Protein AF-A0A354SA85-F1 (afdb_monomer_lite)

pLDDT: mean 75.7, std 22.62, range [34.28, 98.06]

Structure (mmCIF, N/CA/C/O backbone):
data_AF-A0A354SA85-F1
#
_entry.id   AF-A0A354SA85-F1
#
loop_
_atom_site.group_PDB
_atom_site.id
_atom_site.type_symbol
_atom_site.label_atom_id
_atom_site.label_alt_id
_atom_site.label_comp_id
_atom_site.label_asym_id
_atom_site.label_entity_id
_atom_site.label_seq_id
_atom_site.pdbx_PDB_ins_code
_atom_site.Cartn_x
_atom_site.Cartn_y
_atom_site.Cartn_z
_atom_site.occupancy
_atom_site.B_iso_or_equiv
_atom_site.auth_seq_id
_atom_site.auth_comp_id
_atom_site.auth_asym_id
_atom_site.auth_atom_id
_atom_site.pdbx_PDB_model_num
ATOM 1 N N . SER A 1 1 ? -20.866 -26.951 35.193 1.00 40.44 1 SER A N 1
ATOM 2 C CA . SER A 1 1 ? -20.193 -27.477 36.393 1.00 40.44 1 SER A CA 1
ATOM 3 C C . SER A 1 1 ? -20.321 -26.449 37.496 1.00 40.44 1 SER A C 1
ATOM 5 O O . SER A 1 1 ? -19.9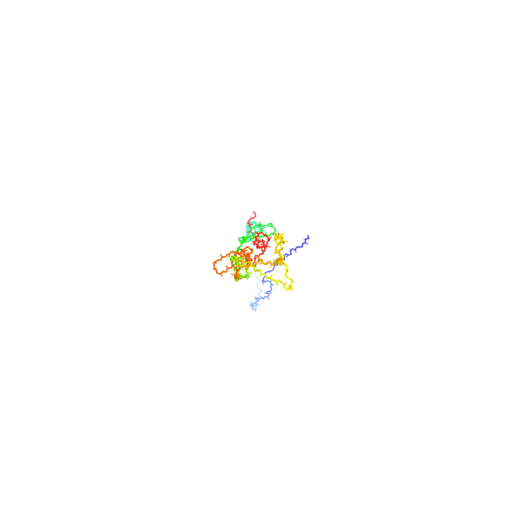90 -25.290 37.283 1.00 40.44 1 SER A O 1
ATOM 7 N N . THR A 1 2 ? -20.916 -26.867 38.602 1.00 47.12 2 THR A N 1
ATOM 8 C CA . THR A 1 2 ? -21.254 -26.110 39.810 1.00 47.12 2 THR A CA 1
ATOM 9 C C . THR A 1 2 ? -20.045 -26.072 40.750 1.00 47.12 2 THR A C 1
ATOM 11 O O . THR A 1 2 ? -19.397 -27.098 40.926 1.00 47.12 2 THR A O 1
ATOM 14 N N . GLY A 1 3 ? -19.774 -24.944 41.411 1.00 41.00 3 GLY A N 1
ATOM 15 C CA . GLY A 1 3 ? -18.786 -24.852 42.494 1.00 41.00 3 GLY A CA 1
ATOM 16 C C . GLY A 1 3 ? -18.970 -23.562 43.293 1.00 41.00 3 GLY A C 1
ATOM 17 O O . GLY A 1 3 ? -18.808 -22.479 42.749 1.00 41.00 3 GLY A O 1
ATOM 18 N N . ARG A 1 4 ? -19.408 -23.703 44.548 1.00 46.44 4 ARG A N 1
ATOM 19 C CA . ARG A 1 4 ? -19.954 -22.669 45.446 1.00 46.44 4 ARG A CA 1
ATOM 20 C C . ARG A 1 4 ? -18.884 -21.759 46.061 1.00 46.44 4 ARG A C 1
ATOM 22 O O . ARG A 1 4 ? -17.834 -22.245 46.466 1.00 46.44 4 ARG A O 1
ATOM 29 N N . SER A 1 5 ? -19.234 -20.493 46.283 1.00 44.41 5 SER A N 1
ATOM 30 C CA . SER A 1 5 ? -18.557 -19.619 47.250 1.00 44.41 5 SER A CA 1
ATOM 31 C C . SER A 1 5 ? -19.213 -19.774 48.625 1.00 44.41 5 SER A C 1
ATOM 33 O O . SER A 1 5 ? -20.424 -19.591 48.752 1.00 44.41 5 SER A O 1
ATOM 35 N N . SER A 1 6 ? -18.424 -20.106 49.646 1.00 54.53 6 SER A N 1
ATOM 36 C CA . SER A 1 6 ? -18.828 -20.087 51.057 1.00 54.53 6 SER A CA 1
ATOM 37 C C . SER A 1 6 ? -18.546 -18.711 51.660 1.00 54.53 6 SER A C 1
ATOM 39 O O . SER A 1 6 ? -17.460 -18.172 51.457 1.00 54.53 6 SER A O 1
ATOM 41 N N . SER A 1 7 ? -19.470 -18.170 52.453 1.00 49.03 7 SER A N 1
ATOM 42 C CA . SER A 1 7 ? -19.186 -17.059 53.366 1.00 49.03 7 SER A CA 1
ATOM 43 C C . SER A 1 7 ? -19.626 -17.426 54.784 1.00 49.03 7 SER A C 1
ATOM 45 O O . SER A 1 7 ? -20.732 -17.911 55.012 1.00 49.03 7 SER A O 1
ATOM 47 N N . ALA A 1 8 ? -18.703 -17.248 55.728 1.00 48.62 8 ALA A N 1
ATOM 48 C CA . ALA A 1 8 ? -18.895 -17.475 57.153 1.00 48.62 8 ALA A CA 1
ATOM 49 C C . ALA A 1 8 ? -19.183 -16.139 57.846 1.00 48.62 8 ALA A C 1
ATOM 51 O O . ALA A 1 8 ? -18.557 -15.127 57.530 1.00 48.62 8 ALA A O 1
ATOM 52 N N . THR A 1 9 ? -20.104 -16.133 58.806 1.00 54.06 9 THR A N 1
ATOM 53 C CA . THR A 1 9 ? -20.407 -14.952 59.623 1.00 54.06 9 THR A CA 1
ATOM 54 C C . THR A 1 9 ? -19.815 -15.154 61.015 1.00 54.06 9 THR A C 1
ATOM 56 O O . THR A 1 9 ? -20.201 -16.080 61.723 1.00 54.06 9 THR A O 1
ATOM 59 N N . MET A 1 10 ? -18.863 -14.306 61.411 1.00 49.75 10 MET A N 1
ATOM 60 C CA . MET A 1 10 ? -18.346 -14.274 62.783 1.00 49.75 10 MET A CA 1
ATOM 61 C C . MET A 1 10 ? -19.332 -13.521 63.685 1.00 49.75 10 MET A C 1
ATOM 63 O O . MET A 1 10 ? -19.684 -12.382 63.394 1.00 49.75 10 MET A O 1
ATOM 67 N N . GLN A 1 11 ? -19.773 -14.158 64.774 1.00 58.22 11 GLN A N 1
ATOM 68 C CA . GLN A 1 11 ? -20.750 -13.620 65.737 1.00 58.22 11 GLN A CA 1
ATOM 69 C C . GLN A 1 11 ? -20.135 -13.210 67.088 1.00 58.22 11 GLN A C 1
ATOM 71 O O . GLN A 1 11 ? -20.820 -13.235 68.106 1.00 58.22 11 GLN A O 1
ATOM 76 N N . GLN A 1 12 ? -18.858 -12.828 67.149 1.00 47.16 12 GLN A N 1
ATOM 77 C CA . GLN A 1 12 ? -18.258 -12.388 68.416 1.00 47.16 12 GLN A CA 1
ATOM 78 C C . GLN A 1 12 ? -17.517 -11.065 68.258 1.00 47.16 12 GLN A C 1
ATOM 80 O O . GLN A 1 12 ? -16.665 -10.910 67.384 1.00 47.16 12 GLN A O 1
ATOM 85 N N . SER A 1 13 ? -17.873 -10.100 69.109 1.00 57.81 13 SER A N 1
ATOM 86 C CA . SER A 1 13 ? -17.149 -8.845 69.267 1.00 57.81 13 SER A CA 1
ATOM 87 C C . SER A 1 13 ? -15.992 -9.025 70.255 1.00 57.81 13 SER A C 1
ATOM 89 O O . SER A 1 13 ? -16.029 -9.858 71.163 1.00 57.81 13 SER A O 1
ATOM 91 N N . LEU A 1 14 ? -14.958 -8.204 70.082 1.00 48.59 14 LEU A N 1
ATOM 92 C CA . LEU A 1 14 ? -13.680 -8.232 70.802 1.00 48.59 14 LEU A CA 1
ATOM 93 C C . LEU A 1 14 ? -13.793 -8.036 72.337 1.00 48.59 14 LEU A C 1
ATOM 95 O O . LEU A 1 14 ? -12.796 -8.151 73.038 1.00 48.59 14 LEU A O 1
ATOM 99 N N . ALA A 1 15 ? -14.992 -7.785 72.877 1.00 50.84 15 ALA A N 1
ATOM 100 C CA . ALA A 1 15 ? -15.243 -7.621 74.312 1.00 50.84 15 ALA A CA 1
ATOM 101 C C . ALA A 1 15 ? -15.308 -8.948 75.099 1.00 50.84 15 ALA A C 1
ATOM 103 O O . ALA A 1 15 ? -15.304 -8.924 76.326 1.00 50.84 15 ALA A O 1
ATOM 104 N N . GLN A 1 16 ? -15.353 -10.105 74.424 1.00 52.69 16 GLN A N 1
ATOM 105 C CA . GLN A 1 16 ? -15.380 -11.423 75.082 1.00 52.69 16 GLN A CA 1
ATOM 106 C C . GLN A 1 16 ? -13.998 -12.075 75.276 1.00 52.69 16 GLN A C 1
ATOM 108 O O . GLN A 1 16 ? -13.910 -13.084 75.970 1.00 52.69 16 GLN A O 1
ATOM 113 N N . PHE A 1 17 ? -12.919 -11.514 74.715 1.00 49.72 17 PHE A N 1
ATOM 114 C CA . PHE A 1 17 ? -11.569 -12.098 74.814 1.00 49.72 17 PHE A CA 1
ATOM 115 C C . PHE A 1 17 ? -10.666 -11.466 75.879 1.00 49.72 17 PHE A C 1
ATOM 117 O O . PHE A 1 17 ? -9.642 -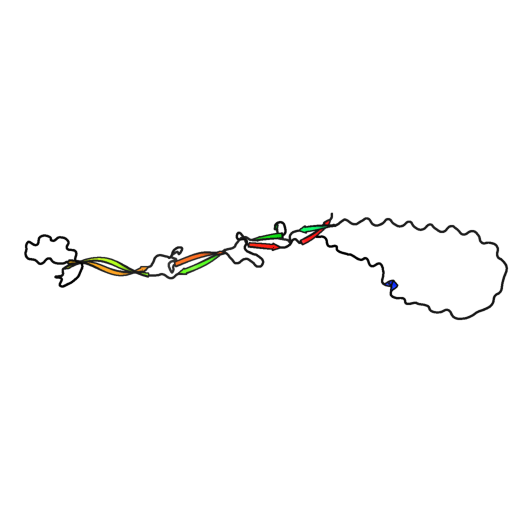12.045 76.231 1.00 49.72 17 PHE A O 1
ATOM 124 N N . THR A 1 18 ? -11.039 -10.321 76.445 1.00 43.19 18 THR A N 1
ATOM 125 C CA . THR A 1 18 ? -10.281 -9.679 77.525 1.00 43.19 18 THR A CA 1
ATOM 126 C C . THR A 1 18 ? -11.062 -9.771 78.823 1.00 43.19 18 THR A C 1
ATOM 128 O O . THR A 1 18 ? -11.654 -8.801 79.288 1.00 43.19 18 THR A O 1
ATOM 131 N N . GLY A 1 19 ? -11.069 -10.968 79.408 1.00 49.22 19 GLY A N 1
ATOM 132 C CA . GLY A 1 19 ? -11.358 -11.115 80.825 1.00 49.22 19 GLY A CA 1
ATOM 133 C C . GLY A 1 19 ? -10.304 -10.356 81.622 1.00 49.22 19 GLY A C 1
ATOM 134 O O . GLY A 1 19 ? -9.197 -10.852 81.786 1.00 49.22 19 GLY A O 1
ATOM 135 N N . VAL A 1 20 ? -10.642 -9.159 82.101 1.00 41.41 20 VAL A N 1
ATOM 136 C CA . VAL A 1 20 ? -9.923 -8.497 83.190 1.00 41.41 20 VAL A CA 1
ATOM 137 C C . VAL A 1 20 ? -10.948 -7.813 84.083 1.00 41.41 20 VAL A C 1
ATOM 139 O O . VAL A 1 20 ? -11.615 -6.851 83.707 1.00 41.41 20 VAL A O 1
ATOM 142 N N . LEU A 1 21 ? -11.061 -8.409 85.264 1.00 46.28 21 LEU A N 1
ATOM 143 C CA . LEU A 1 21 ? -11.736 -7.937 86.457 1.00 46.28 21 LEU A CA 1
ATOM 144 C C . LEU A 1 21 ? -11.246 -6.539 86.847 1.00 46.28 21 LEU A C 1
ATOM 146 O O . LEU A 1 21 ? -10.042 -6.285 86.835 1.00 46.28 21 LEU A O 1
ATOM 150 N N . VAL A 1 22 ? -12.155 -5.691 87.321 1.00 39.16 22 VAL A N 1
ATOM 151 C CA . VAL A 1 22 ? -11.784 -4.672 88.306 1.00 39.16 22 VAL A CA 1
ATOM 152 C C . VAL A 1 22 ? -12.663 -4.903 89.522 1.00 39.16 22 VAL A C 1
ATOM 154 O O . VAL A 1 22 ? -13.823 -4.508 89.564 1.00 39.16 22 VAL A O 1
ATOM 157 N N . ASP A 1 23 ? -12.085 -5.628 90.469 1.00 37.50 23 ASP A N 1
ATOM 158 C CA . ASP A 1 23 ? -12.570 -5.791 91.829 1.00 37.50 23 ASP A CA 1
ATOM 159 C C . ASP A 1 23 ? -11.563 -5.062 92.733 1.00 37.50 23 ASP A C 1
ATOM 161 O O . ASP A 1 23 ? -10.355 -5.294 92.619 1.00 37.50 23 ASP A O 1
ATOM 165 N N . GLN A 1 24 ? -12.030 -4.135 93.572 1.00 43.03 24 GLN A N 1
ATOM 166 C CA . GLN A 1 24 ? -11.256 -3.555 94.678 1.00 43.03 24 GLN A CA 1
ATOM 167 C C . GLN A 1 24 ? -12.184 -2.832 95.679 1.00 43.03 24 GLN A C 1
ATOM 169 O O . GLN A 1 24 ? -13.253 -2.361 95.299 1.00 43.03 24 GLN A O 1
ATOM 174 N N . PRO A 1 25 ? -11.800 -2.713 96.963 1.00 46.81 25 PRO A N 1
ATOM 175 C CA . PRO A 1 25 ? -12.126 -3.700 97.986 1.00 46.81 25 PRO A CA 1
ATOM 176 C C . PRO A 1 25 ? -12.951 -3.075 99.125 1.00 46.81 25 PRO A C 1
ATOM 178 O O . PRO A 1 25 ? -12.781 -1.903 99.459 1.00 46.81 25 PRO A O 1
ATOM 181 N N . ALA A 1 26 ? -13.790 -3.868 99.795 1.00 34.28 26 ALA A N 1
ATOM 182 C CA . ALA A 1 26 ? -14.455 -3.432 101.022 1.00 34.28 26 ALA A CA 1
ATOM 183 C C . ALA A 1 26 ? -13.833 -4.103 102.251 1.00 34.28 26 ALA A C 1
ATOM 185 O O . ALA A 1 26 ? -13.875 -5.319 102.439 1.00 34.28 26 ALA A O 1
ATOM 186 N N . ALA A 1 27 ? -13.237 -3.245 103.069 1.00 37.00 27 ALA A N 1
ATOM 187 C CA . ALA A 1 27 ? -12.692 -3.500 104.382 1.00 37.00 27 ALA A CA 1
ATOM 188 C C . ALA A 1 27 ? -13.776 -3.905 105.404 1.00 37.00 27 ALA A C 1
ATOM 190 O O . ALA A 1 27 ? -14.832 -3.291 105.475 1.00 37.00 27 ALA A O 1
ATOM 191 N N . ILE A 1 28 ? -13.440 -4.940 106.181 1.00 38.84 28 ILE A N 1
ATOM 192 C CA . ILE A 1 28 ? -13.519 -5.084 107.646 1.00 38.84 28 ILE A CA 1
ATOM 193 C C . ILE A 1 28 ? -14.732 -4.484 108.402 1.00 38.84 28 ILE A C 1
ATOM 195 O O . ILE A 1 28 ? -14.994 -3.290 108.359 1.00 38.84 28 ILE A O 1
ATOM 199 N N . MET A 1 29 ? -15.268 -5.333 109.292 1.00 36.72 29 MET A N 1
ATOM 200 C CA . MET A 1 29 ? -15.939 -5.058 110.580 1.00 36.72 29 MET A CA 1
ATOM 201 C C . MET A 1 29 ? -17.453 -5.336 110.660 1.00 36.72 29 MET A C 1
ATOM 203 O O . MET A 1 29 ? -18.303 -4.551 110.258 1.00 36.72 29 MET A O 1
ATOM 207 N N . GLN A 1 30 ? -17.746 -6.472 111.312 1.00 46.41 30 GLN A N 1
ATOM 208 C CA . GLN A 1 30 ? -18.838 -6.682 112.283 1.00 46.41 30 GLN A CA 1
ATOM 209 C C . GLN A 1 30 ? -19.093 -5.413 113.134 1.00 46.41 30 GLN A C 1
ATOM 211 O O . GLN A 1 30 ? -18.106 -4.734 113.427 1.00 46.41 30 GLN A O 1
ATOM 216 N N . PRO A 1 31 ? -20.313 -5.126 113.661 1.00 48.38 31 PRO A N 1
ATOM 217 C CA . PRO A 1 31 ? -20.977 -6.070 114.569 1.00 48.38 31 PRO A CA 1
ATOM 218 C C . PRO A 1 31 ? -22.516 -5.974 114.753 1.00 48.38 31 PRO A C 1
ATOM 220 O O . PRO A 1 31 ? -23.201 -5.082 114.272 1.00 48.38 31 PRO A O 1
ATOM 223 N N . VAL A 1 32 ? -22.993 -6.954 115.530 1.00 38.56 32 VAL A N 1
ATOM 224 C CA . VAL A 1 32 ? -24.180 -7.020 116.405 1.00 38.56 32 VAL A CA 1
ATOM 225 C C . VAL A 1 32 ? -25.570 -6.633 115.881 1.00 38.56 32 VAL A C 1
ATOM 227 O O . VAL A 1 32 ? -25.964 -5.482 115.743 1.00 38.56 32 VAL A O 1
ATOM 230 N N . THR A 1 33 ? -26.373 -7.690 115.793 1.00 37.75 33 THR A N 1
ATOM 231 C CA . THR A 1 33 ? -27.829 -7.746 115.913 1.00 37.75 33 THR A CA 1
ATOM 232 C C . THR A 1 33 ? -28.381 -6.963 117.106 1.00 37.75 33 THR A C 1
ATOM 234 O O . THR A 1 33 ? -28.097 -7.292 118.258 1.00 37.75 33 THR A O 1
ATOM 237 N N . ALA A 1 34 ? -29.298 -6.042 116.818 1.00 40.66 34 ALA A N 1
ATOM 238 C CA . ALA A 1 34 ? -30.406 -5.692 117.695 1.00 40.66 34 ALA A CA 1
ATOM 239 C C . ALA A 1 34 ? -31.699 -5.797 116.877 1.00 40.66 34 ALA A C 1
ATOM 241 O O . ALA A 1 34 ? -31.863 -5.130 115.859 1.00 40.66 34 ALA A O 1
ATOM 242 N N . THR A 1 35 ? -32.595 -6.682 117.300 1.00 50.06 35 THR A N 1
ATOM 243 C CA . THR A 1 35 ? -33.979 -6.778 116.823 1.00 50.06 35 THR A CA 1
ATOM 244 C C . THR A 1 35 ? -34.784 -5.560 117.268 1.00 50.06 35 THR A C 1
ATOM 246 O O . THR A 1 35 ? -34.779 -5.249 118.461 1.00 50.06 35 THR A O 1
ATOM 249 N N . PRO A 1 36 ? -35.579 -4.963 116.365 1.00 47.22 36 PRO A N 1
ATOM 250 C CA . PRO A 1 36 ? -36.877 -4.464 116.797 1.00 47.22 36 PRO A CA 1
ATOM 251 C C . PRO A 1 36 ? -38.018 -4.808 115.826 1.00 47.22 36 PRO A C 1
ATOM 253 O O . PRO A 1 36 ? -37.941 -4.576 114.627 1.00 47.22 36 PRO A O 1
ATOM 256 N N . VAL A 1 37 ? -39.081 -5.344 116.434 1.00 45.94 37 VAL A N 1
ATOM 257 C CA . VAL A 1 37 ? -40.503 -4.993 116.261 1.00 45.94 37 VAL A CA 1
ATOM 258 C C . VAL A 1 37 ? -41.044 -4.911 114.826 1.00 45.94 37 VAL A C 1
ATOM 260 O O . VAL A 1 37 ? -40.713 -4.028 114.043 1.00 45.94 37 VAL A O 1
ATOM 263 N N . ALA A 1 38 ? -41.976 -5.824 114.536 1.00 49.31 38 ALA A N 1
ATOM 264 C CA . ALA A 1 38 ? -42.701 -5.943 113.278 1.00 49.31 38 ALA A CA 1
ATOM 265 C C . ALA A 1 38 ? -43.385 -4.630 112.848 1.00 49.31 38 ALA A C 1
ATOM 267 O O . ALA A 1 38 ? -44.215 -4.076 113.571 1.00 49.31 38 ALA A O 1
ATOM 268 N N . ALA A 1 39 ? -43.044 -4.181 111.639 1.00 47.78 39 ALA A N 1
ATOM 269 C CA . ALA A 1 39 ? -43.673 -3.067 110.943 1.00 47.78 39 ALA A CA 1
ATOM 270 C C . ALA A 1 39 ? -44.937 -3.527 110.176 1.00 47.78 39 ALA A C 1
ATOM 272 O O . ALA A 1 39 ? -44.981 -4.664 109.697 1.00 47.78 39 ALA A O 1
ATOM 273 N N . PRO A 1 40 ? -45.965 -2.665 110.051 1.00 58.44 40 PRO A N 1
ATOM 274 C CA . PRO A 1 40 ? -47.198 -2.951 109.311 1.00 58.44 40 PRO A CA 1
ATOM 275 C C . PRO A 1 40 ? -46.948 -3.133 107.797 1.00 58.44 40 PRO A C 1
ATOM 277 O O . PRO A 1 40 ? -45.939 -2.647 107.282 1.00 58.44 40 PRO A O 1
ATOM 280 N N . PRO A 1 41 ? -47.841 -3.841 107.074 1.00 60.66 41 PRO A N 1
ATOM 281 C CA . PRO A 1 41 ? -47.594 -4.261 105.695 1.00 60.66 41 PRO A CA 1
ATOM 282 C C . PRO A 1 41 ? -47.465 -3.071 104.722 1.00 60.66 41 PRO A C 1
ATOM 284 O O . PRO A 1 41 ? -48.197 -2.087 104.861 1.00 60.66 41 PRO A O 1
ATOM 287 N N . PRO A 1 42 ? -46.558 -3.157 103.728 1.00 59.16 42 PRO A N 1
ATOM 288 C CA . PRO A 1 42 ? -46.325 -2.095 102.753 1.00 59.16 42 PRO A CA 1
ATOM 289 C C . PRO A 1 42 ? -47.517 -1.923 101.788 1.00 59.16 42 PRO A C 1
ATOM 291 O O . PRO A 1 42 ? -48.202 -2.903 101.480 1.00 59.16 42 PRO A O 1
ATOM 294 N N . PRO A 1 43 ? -47.758 -0.703 101.270 1.00 64.69 43 PRO A N 1
ATOM 295 C CA . PRO A 1 43 ? -48.729 -0.477 100.206 1.00 64.69 43 PRO A CA 1
ATOM 296 C C . PRO A 1 43 ? -48.305 -1.187 98.911 1.00 64.69 43 PRO A C 1
ATOM 298 O O . PRO A 1 43 ? -47.115 -1.348 98.637 1.00 64.69 43 PRO A O 1
ATOM 301 N N . ALA A 1 44 ? -49.292 -1.618 98.121 1.00 60.97 44 ALA A N 1
ATOM 302 C CA . ALA A 1 44 ? -49.084 -2.305 96.849 1.00 60.97 44 ALA A CA 1
ATOM 303 C C . ALA A 1 44 ? -48.231 -1.463 95.879 1.00 60.97 44 ALA A C 1
ATOM 305 O O . ALA A 1 44 ? -48.457 -0.264 95.736 1.00 60.97 44 ALA A O 1
ATOM 306 N N . ALA A 1 45 ? -47.256 -2.101 95.226 1.00 60.31 45 ALA A N 1
ATOM 307 C CA . ALA A 1 45 ? -46.392 -1.466 94.234 1.00 60.31 45 ALA A CA 1
ATOM 308 C C . ALA A 1 45 ? -47.169 -1.118 92.953 1.00 60.31 45 ALA A C 1
ATOM 310 O O . ALA A 1 45 ? -47.964 -1.930 92.472 1.00 60.31 45 ALA A O 1
ATOM 311 N N . ASP A 1 46 ? -46.901 0.062 92.388 1.00 56.44 46 ASP A N 1
ATOM 312 C CA . ASP A 1 46 ? -47.435 0.471 91.088 1.00 56.44 46 ASP A CA 1
ATOM 313 C C . ASP A 1 46 ? -46.952 -0.467 89.958 1.00 56.44 46 ASP A C 1
ATOM 315 O O . ASP A 1 46 ? -45.813 -0.950 89.996 1.00 56.44 46 ASP A O 1
ATOM 319 N N . PRO A 1 47 ? -47.779 -0.728 88.925 1.00 64.12 47 PRO A N 1
ATOM 320 C CA . PRO A 1 47 ? -47.393 -1.556 87.786 1.00 64.12 47 PRO A CA 1
ATOM 321 C C . PRO A 1 47 ? -46.189 -0.978 87.026 1.00 64.12 47 PRO A C 1
ATOM 323 O O . PRO A 1 47 ? -46.158 0.204 86.684 1.00 64.12 47 PRO A O 1
ATOM 326 N N . ALA A 1 48 ? -45.209 -1.83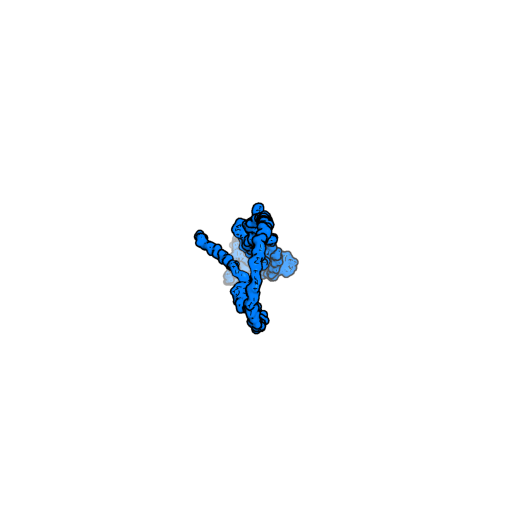2 86.717 1.00 64.25 48 ALA A N 1
ATOM 327 C CA . ALA A 1 48 ? -44.028 -1.457 85.944 1.00 64.25 48 ALA A CA 1
ATOM 328 C C . ALA A 1 48 ? -44.403 -0.940 84.531 1.00 64.25 48 ALA A C 1
ATOM 330 O O . ALA A 1 48 ? -45.286 -1.521 83.891 1.00 64.25 48 ALA A O 1
ATOM 331 N N . PRO A 1 49 ? -43.727 0.105 84.007 1.00 65.38 49 PRO A N 1
ATOM 332 C CA . PRO A 1 49 ? -43.960 0.610 82.656 1.00 65.38 49 PRO A CA 1
ATOM 333 C C . PRO A 1 49 ? -43.742 -0.475 81.597 1.00 65.38 49 PRO A C 1
ATOM 335 O O . PRO A 1 49 ? -42.761 -1.219 81.645 1.00 65.38 49 PRO A O 1
ATOM 338 N N . ALA A 1 50 ? -44.650 -0.548 80.622 1.00 68.00 50 ALA A N 1
ATOM 339 C CA . ALA A 1 50 ? -44.538 -1.482 79.509 1.00 68.00 50 ALA A CA 1
ATOM 340 C C . ALA A 1 50 ? -43.254 -1.219 78.687 1.00 68.00 50 ALA A C 1
ATOM 342 O O . ALA A 1 50 ? -42.899 -0.055 78.471 1.00 68.00 50 ALA A O 1
ATOM 343 N N . PRO A 1 51 ? -42.558 -2.270 78.211 1.00 71.25 51 PRO A N 1
ATOM 344 C CA . PRO A 1 51 ? -41.350 -2.113 77.410 1.00 71.25 51 PRO A CA 1
ATOM 345 C C . PRO A 1 51 ? -41.658 -1.384 76.089 1.00 71.25 51 PRO A C 1
ATOM 347 O O . PRO A 1 51 ? -42.705 -1.635 75.485 1.00 71.25 51 PRO A O 1
ATOM 350 N N . PRO A 1 52 ? -40.764 -0.494 75.618 1.00 72.00 52 PRO A N 1
ATOM 351 C CA . PRO A 1 52 ? -40.972 0.232 74.374 1.00 72.00 52 PRO A CA 1
ATOM 352 C C . PRO A 1 52 ? -41.024 -0.738 73.192 1.00 72.00 52 PRO A C 1
ATOM 354 O O . PRO A 1 52 ? -40.205 -1.651 73.070 1.00 72.00 52 PRO A O 1
ATOM 357 N N . THR A 1 53 ? -41.993 -0.524 72.307 1.00 70.25 53 THR A N 1
ATOM 358 C CA . THR A 1 53 ? -42.154 -1.305 71.081 1.00 70.25 53 THR A CA 1
ATOM 359 C C . THR A 1 53 ? -40.906 -1.148 70.202 1.00 70.25 53 THR A C 1
ATOM 361 O O . THR A 1 53 ? -40.489 -0.011 69.959 1.00 70.25 53 THR A O 1
ATOM 364 N N . PRO A 1 54 ? -40.293 -2.242 69.707 1.00 73.06 54 PRO A N 1
ATOM 365 C CA . PRO A 1 54 ? -39.134 -2.155 68.824 1.00 73.06 54 PRO A CA 1
ATOM 366 C C . PRO A 1 54 ? -39.439 -1.318 67.580 1.00 73.06 54 PRO A C 1
ATOM 368 O O . PRO A 1 54 ? -40.488 -1.483 66.953 1.00 73.06 54 PRO A O 1
ATOM 371 N N . ALA A 1 55 ? -38.519 -0.421 67.223 1.00 76.56 55 ALA A N 1
ATOM 372 C CA . ALA A 1 55 ? -38.653 0.389 66.021 1.00 76.56 55 ALA A CA 1
ATOM 373 C C . ALA A 1 55 ? -38.712 -0.507 64.764 1.00 76.56 55 ALA A C 1
ATOM 375 O O . ALA A 1 55 ? -38.016 -1.528 64.714 1.00 76.56 55 ALA A O 1
ATOM 376 N N . PRO A 1 56 ? -39.509 -0.138 63.742 1.00 72.69 56 PRO A N 1
ATOM 377 C CA . PRO A 1 56 ? -39.557 -0.864 62.478 1.00 72.69 56 PRO A CA 1
ATOM 378 C C . PRO A 1 56 ? -38.167 -0.987 61.849 1.00 72.69 56 PRO A C 1
ATOM 380 O O . PRO A 1 56 ? -37.392 -0.028 61.839 1.00 72.69 56 PRO A O 1
ATOM 383 N N . ALA A 1 57 ? -37.858 -2.170 61.314 1.00 74.38 57 ALA A N 1
ATOM 384 C CA . ALA A 1 57 ? -36.584 -2.414 60.652 1.00 74.38 57 ALA A CA 1
ATOM 385 C C . ALA A 1 57 ? -36.400 -1.460 59.452 1.00 74.38 57 ALA A C 1
ATOM 387 O O . ALA A 1 57 ? -37.369 -1.205 58.727 1.00 74.38 57 ALA A O 1
ATOM 388 N N . PRO A 1 58 ? -35.177 -0.952 59.211 1.00 75.69 58 PRO A N 1
ATOM 389 C CA . PRO A 1 58 ? -34.880 -0.145 58.034 1.00 75.69 58 PRO A CA 1
ATOM 390 C C . PRO A 1 58 ? -35.288 -0.866 56.746 1.00 75.69 58 PRO A C 1
ATOM 392 O O . PRO A 1 58 ? -35.069 -2.072 56.607 1.00 75.69 58 PRO A O 1
ATOM 395 N N . ALA A 1 59 ? -35.873 -0.128 55.801 1.00 78.00 59 ALA A N 1
ATOM 396 C CA . ALA A 1 59 ? -36.271 -0.686 54.514 1.00 78.00 59 ALA A CA 1
ATOM 397 C C . ALA A 1 59 ? -35.052 -1.286 53.779 1.00 78.00 59 ALA A C 1
ATOM 399 O O . ALA A 1 59 ? -33.970 -0.688 53.817 1.00 78.00 59 ALA A O 1
ATOM 400 N N . PRO A 1 60 ? -35.205 -2.437 53.094 1.00 75.69 60 PRO A N 1
ATOM 401 C CA . PRO A 1 60 ? -34.147 -2.996 52.264 1.00 75.69 60 PRO A CA 1
ATOM 402 C C . PRO A 1 60 ? -33.669 -1.968 51.234 1.00 75.69 60 PRO A C 1
ATOM 404 O O . PRO A 1 60 ? -34.479 -1.345 50.548 1.00 75.69 60 PRO A O 1
ATOM 407 N N . GLY A 1 61 ? -32.351 -1.787 51.137 1.00 74.75 61 GLY A N 1
ATOM 408 C CA . GLY A 1 61 ? -31.753 -0.927 50.119 1.00 74.75 61 GLY A CA 1
ATOM 409 C C . GLY A 1 61 ? -32.039 -1.427 48.694 1.00 74.75 61 GLY A C 1
ATOM 410 O O . GLY A 1 61 ? -32.450 -2.576 48.509 1.00 74.75 61 GLY A O 1
ATOM 411 N N . PRO A 1 62 ? -31.815 -0.584 47.670 1.00 78.81 62 PRO A N 1
ATOM 412 C CA . PRO A 1 62 ? -32.023 -0.972 46.280 1.00 78.81 62 PRO A CA 1
ATOM 413 C C . PRO A 1 62 ? -31.151 -2.179 45.920 1.00 78.81 62 PRO A C 1
ATOM 415 O O . PRO A 1 62 ? -29.951 -2.209 46.204 1.00 78.81 62 PRO A O 1
ATOM 418 N N . ALA A 1 63 ? -31.762 -3.182 45.291 1.00 87.69 63 ALA A N 1
ATOM 419 C CA . ALA A 1 63 ? -31.035 -4.340 44.793 1.00 87.69 63 ALA A CA 1
ATOM 420 C C . ALA A 1 63 ? -30.095 -3.913 43.654 1.00 87.69 63 ALA A C 1
ATOM 422 O O . ALA A 1 63 ? -30.462 -3.111 42.796 1.00 87.69 63 ALA A O 1
ATOM 423 N N . MET A 1 64 ? -28.878 -4.455 43.649 1.00 91.50 64 MET A N 1
ATOM 424 C CA . MET A 1 64 ? -27.882 -4.237 42.598 1.00 91.50 64 MET A CA 1
ATOM 425 C C . MET A 1 64 ? -27.753 -5.506 41.754 1.00 91.50 64 MET A C 1
ATOM 427 O O . MET A 1 64 ? -27.814 -6.616 42.285 1.00 91.50 64 MET A O 1
ATOM 431 N N . ARG A 1 65 ? -27.538 -5.352 40.446 1.00 92.62 65 ARG A N 1
ATOM 432 C CA . ARG A 1 65 ? -27.185 -6.436 39.519 1.00 92.62 65 ARG A CA 1
ATOM 433 C C . ARG A 1 65 ? -25.882 -6.128 38.793 1.00 92.62 65 ARG A C 1
ATOM 435 O O . ARG A 1 65 ? -25.567 -4.973 38.514 1.00 92.62 65 ARG A O 1
ATOM 442 N N . THR A 1 66 ? -25.155 -7.182 38.434 1.00 95.25 66 THR A N 1
ATOM 443 C CA . THR A 1 66 ? -23.916 -7.083 37.657 1.00 95.25 66 THR A CA 1
ATOM 444 C C . THR A 1 66 ? -24.210 -7.197 36.167 1.00 95.25 66 THR A C 1
ATOM 446 O O . THR A 1 66 ? -24.824 -8.168 35.727 1.00 95.25 66 THR A O 1
ATOM 449 N N . ILE A 1 67 ? -23.735 -6.229 35.393 1.00 94.38 67 ILE A N 1
ATOM 450 C CA . ILE A 1 67 ? -23.717 -6.252 33.929 1.00 94.38 67 ILE A CA 1
ATOM 451 C C . ILE A 1 67 ? -22.270 -6.314 33.428 1.00 94.38 67 ILE A C 1
ATOM 453 O O . ILE A 1 67 ? -21.343 -5.932 34.141 1.00 94.38 67 ILE A O 1
ATOM 457 N N . TRP A 1 68 ? -22.073 -6.793 32.201 1.00 95.88 68 TRP A N 1
ATOM 458 C CA . TRP A 1 68 ? -20.764 -6.868 31.549 1.00 95.88 68 TRP A CA 1
ATOM 459 C C . TRP A 1 68 ? -20.713 -5.870 30.402 1.00 95.88 68 TRP A C 1
ATOM 461 O O . TRP A 1 68 ? -21.438 -6.024 29.420 1.00 95.88 68 TRP A O 1
ATOM 471 N N . VAL A 1 69 ? -19.866 -4.855 30.529 1.00 96.38 69 VAL A N 1
ATOM 472 C CA . VAL A 1 69 ? -19.761 -3.759 29.559 1.00 96.38 69 VAL A CA 1
ATOM 473 C C . VAL A 1 69 ? -18.375 -3.712 28.939 1.00 96.38 69 VAL A C 1
ATOM 475 O O . VAL A 1 69 ? -17.406 -4.221 29.505 1.00 96.38 69 VAL A O 1
ATOM 478 N N . CYS A 1 70 ? -18.266 -3.107 27.762 1.00 97.38 70 CYS A N 1
ATOM 479 C CA . CYS A 1 70 ? -16.972 -2.906 27.133 1.00 97.38 70 CYS A CA 1
ATOM 480 C C . CYS A 1 70 ? -16.217 -1.720 27.739 1.00 97.38 70 CYS A C 1
ATOM 482 O O . CYS A 1 70 ? -16.844 -0.714 28.080 1.00 97.38 70 CYS A O 1
ATOM 484 N N . PRO A 1 71 ? -14.878 -1.812 27.865 1.00 96.31 71 PRO A N 1
ATOM 485 C CA . PRO A 1 71 ? -14.063 -0.661 28.219 1.00 96.31 71 PRO A CA 1
ATOM 486 C C . PRO A 1 71 ? -14.292 0.500 27.249 1.00 96.31 71 PRO A C 1
ATOM 488 O O . PRO A 1 71 ? -14.619 0.299 26.076 1.00 96.31 71 PRO A O 1
ATOM 491 N N . ALA A 1 72 ? -14.073 1.723 27.729 1.00 94.69 72 ALA A N 1
ATOM 492 C CA . ALA A 1 72 ? -14.216 2.918 26.908 1.00 94.69 72 ALA A CA 1
ATOM 493 C C . ALA A 1 72 ? -13.370 2.820 25.624 1.00 94.69 72 ALA A C 1
ATOM 495 O O . ALA A 1 72 ? -12.186 2.485 25.659 1.00 94.69 72 ALA A O 1
ATOM 496 N N . GLY A 1 73 ? -13.993 3.123 24.484 1.00 93.31 73 GLY A N 1
ATOM 497 C CA . GLY A 1 73 ? -13.347 3.072 23.172 1.00 93.31 73 GLY A CA 1
ATOM 498 C C . GLY A 1 73 ? -13.305 1.690 22.511 1.00 93.31 73 GLY A C 1
ATOM 499 O O . GLY A 1 73 ? -12.742 1.592 21.423 1.00 93.31 73 GLY A O 1
ATOM 500 N N . PHE A 1 74 ? -13.897 0.657 23.118 1.00 97.19 74 PHE A N 1
ATOM 501 C CA . PHE A 1 74 ? -14.124 -0.641 22.480 1.00 97.19 74 PHE A CA 1
ATOM 502 C C . PHE A 1 74 ? -15.612 -0.844 22.175 1.00 97.19 74 PHE A C 1
ATOM 504 O O . PHE A 1 74 ? -16.477 -0.513 22.986 1.00 97.19 74 PHE A O 1
ATOM 511 N N . ALA A 1 75 ? -15.902 -1.422 21.014 1.00 96.56 75 ALA A N 1
ATOM 512 C CA . ALA A 1 75 ? -17.228 -1.874 20.623 1.00 96.56 75 ALA A CA 1
ATOM 513 C C . ALA A 1 75 ? -17.477 -3.314 21.098 1.00 96.56 75 ALA A C 1
ATOM 515 O O . ALA A 1 75 ? -16.539 -4.095 21.275 1.00 96.56 75 ALA A O 1
ATOM 516 N N . ASP A 1 76 ? -18.745 -3.669 21.299 1.00 95.94 76 ASP A N 1
ATOM 517 C CA . ASP A 1 76 ? -19.137 -5.035 21.650 1.00 95.94 76 ASP A CA 1
ATOM 518 C C . ASP A 1 76 ? -19.000 -5.961 20.432 1.00 95.94 76 ASP A C 1
ATOM 520 O O . ASP A 1 76 ? -19.621 -5.729 19.396 1.00 95.94 76 ASP A O 1
ATOM 524 N N . ALA A 1 77 ? -18.189 -7.009 20.570 1.00 94.62 77 ALA A N 1
ATOM 525 C CA . ALA A 1 77 ? -17.980 -8.059 19.577 1.00 94.62 77 ALA A CA 1
ATOM 526 C C . ALA A 1 77 ? -18.355 -9.438 20.160 1.00 94.62 77 ALA A C 1
ATOM 528 O O . ALA A 1 77 ? -17.670 -10.444 19.964 1.00 94.62 77 ALA A O 1
ATOM 529 N N . GLY A 1 78 ? -19.443 -9.489 20.935 1.00 92.44 78 GLY A N 1
ATOM 530 C CA . GLY A 1 78 ? -19.990 -10.714 21.507 1.00 92.44 78 GLY A CA 1
ATOM 531 C C . GLY A 1 78 ? -19.337 -11.075 22.839 1.00 92.44 78 GLY A C 1
ATOM 532 O O . GLY A 1 78 ? -19.643 -10.484 23.875 1.00 92.44 78 GLY A O 1
ATOM 533 N N . ALA A 1 79 ? -18.469 -12.089 22.848 1.00 91.75 79 ALA A N 1
ATOM 534 C CA . ALA A 1 79 ? -17.798 -12.534 24.076 1.00 91.75 79 ALA A CA 1
ATOM 535 C C . ALA A 1 79 ? -16.675 -11.580 24.524 1.00 91.75 79 ALA A C 1
ATOM 537 O O . ALA A 1 79 ? -16.251 -11.614 25.679 1.00 91.75 79 ALA A O 1
ATOM 538 N N . GLN A 1 80 ? -16.194 -10.732 23.615 1.00 96.00 80 GLN A N 1
ATOM 539 C CA . GLN A 1 80 ? -15.105 -9.791 23.843 1.00 96.00 80 GLN A CA 1
ATOM 540 C C . GLN A 1 80 ? -15.461 -8.415 23.293 1.00 96.00 80 GLN A C 1
ATOM 542 O O . GLN A 1 80 ? -16.454 -8.236 22.589 1.00 96.00 80 GLN A O 1
ATOM 547 N N . CYS A 1 81 ? -14.633 -7.442 23.635 1.00 97.56 81 CYS A N 1
ATOM 548 C CA . CYS A 1 81 ? -14.716 -6.087 23.132 1.00 97.56 81 CYS A CA 1
ATOM 549 C C . CYS A 1 81 ? -13.604 -5.866 22.118 1.00 97.56 81 CYS A C 1
ATOM 551 O O . CYS A 1 81 ? -12.478 -6.318 22.331 1.00 97.56 81 CYS A O 1
ATOM 553 N N . GLN A 1 82 ? -13.905 -5.169 21.030 1.00 97.44 82 GLN A N 1
ATOM 554 C CA . GLN A 1 82 ? -12.957 -4.923 19.951 1.00 97.44 82 GLN A CA 1
ATOM 555 C C . GLN A 1 82 ? -12.856 -3.445 19.622 1.00 97.44 82 GLN A C 1
ATOM 557 O O . GLN A 1 82 ? -13.834 -2.701 19.649 1.00 97.44 82 GLN A O 1
ATOM 562 N N . LYS A 1 83 ? -11.644 -3.025 19.289 1.00 97.19 83 LYS A N 1
ATOM 563 C CA . LYS A 1 83 ? -11.360 -1.719 18.722 1.00 97.19 83 LYS A CA 1
ATOM 564 C C . LYS A 1 83 ? -10.637 -1.933 17.405 1.00 97.19 83 LYS A C 1
ATOM 566 O O . LYS A 1 83 ? -9.607 -2.602 17.374 1.00 97.19 83 LYS A O 1
ATOM 571 N N . ALA A 1 84 ? -11.192 -1.372 16.342 1.00 96.62 84 ALA A N 1
ATOM 572 C CA . ALA A 1 84 ? -10.629 -1.453 15.008 1.00 96.62 84 ALA A CA 1
ATOM 573 C C . ALA A 1 84 ? -9.967 -0.132 14.613 1.00 96.62 84 ALA A C 1
ATOM 575 O O . ALA A 1 84 ? -10.432 0.950 14.984 1.00 96.62 84 ALA A O 1
ATOM 576 N N . LEU A 1 85 ? -8.889 -0.233 13.847 1.00 97.19 85 LEU A N 1
ATOM 577 C CA . LEU A 1 85 ? -8.203 0.882 13.220 1.00 97.19 85 LEU A CA 1
ATOM 578 C C . LEU A 1 85 ? -7.921 0.520 11.759 1.00 97.19 85 LEU A C 1
ATOM 580 O O . LEU A 1 85 ? -7.430 -0.570 11.466 1.00 97.19 85 LEU A O 1
ATOM 584 N N . ALA A 1 86 ? -8.220 1.442 10.846 1.00 97.56 86 ALA A N 1
ATOM 585 C CA . ALA A 1 86 ? -7.896 1.266 9.437 1.00 97.56 86 ALA A CA 1
ATOM 586 C C . ALA A 1 86 ? -6.379 1.128 9.231 1.00 97.56 86 ALA A C 1
ATOM 588 O O . ALA A 1 86 ? -5.578 1.666 10.001 1.00 97.56 86 ALA A O 1
ATOM 589 N N . TYR A 1 87 ? -5.989 0.428 8.167 1.00 97.81 87 TYR A N 1
ATOM 590 C CA . TYR A 1 87 ? -4.591 0.367 7.769 1.00 97.81 87 TYR A CA 1
ATOM 591 C C . TYR A 1 87 ? -4.061 1.737 7.372 1.00 97.81 87 TYR A C 1
ATOM 593 O O . TYR A 1 87 ? -4.750 2.541 6.742 1.00 97.81 87 TYR A O 1
ATOM 601 N N . THR A 1 88 ? -2.796 1.950 7.695 1.00 97.50 88 THR A N 1
ATOM 602 C CA . THR A 1 88 ? -2.010 3.078 7.220 1.00 97.50 88 THR A CA 1
ATOM 603 C C . THR A 1 88 ? -0.898 2.549 6.317 1.00 97.50 88 THR A C 1
ATOM 605 O O . THR A 1 88 ? -0.489 1.384 6.416 1.00 97.50 88 THR A O 1
ATOM 608 N N . PHE A 1 89 ? -0.484 3.384 5.369 1.00 98.00 89 PHE A N 1
ATOM 609 C CA . PHE A 1 89 ? 0.525 3.055 4.372 1.00 98.00 89 PHE A CA 1
ATOM 610 C C . PHE A 1 89 ? 1.484 4.229 4.237 1.00 98.00 89 PHE A C 1
ATOM 612 O O . PHE A 1 89 ? 1.061 5.389 4.280 1.00 98.00 89 PHE A O 1
ATOM 619 N N . HIS A 1 90 ? 2.754 3.922 4.007 1.00 97.62 90 HIS A N 1
ATOM 620 C CA . HIS A 1 90 ? 3.748 4.910 3.618 1.00 97.62 90 HIS A CA 1
ATOM 621 C C . HIS A 1 90 ? 4.307 4.597 2.232 1.00 97.62 90 HIS A C 1
ATOM 623 O O . HIS A 1 90 ? 4.358 3.450 1.781 1.00 97.62 90 HIS A O 1
ATOM 629 N N . ALA A 1 91 ? 4.738 5.654 1.550 1.00 97.81 91 ALA A N 1
ATOM 630 C CA . ALA A 1 91 ? 5.410 5.542 0.270 1.00 97.81 91 ALA A CA 1
ATOM 631 C C . ALA A 1 91 ? 6.884 5.174 0.482 1.00 97.81 91 ALA A C 1
ATOM 633 O O . ALA A 1 91 ? 7.602 5.870 1.202 1.00 97.81 91 ALA A O 1
ATOM 634 N N . VAL A 1 92 ? 7.349 4.124 -0.194 1.00 97.81 92 VAL A N 1
ATOM 635 C CA . VAL A 1 92 ? 8.772 3.782 -0.291 1.00 97.81 92 VAL A CA 1
ATOM 636 C C . VAL A 1 92 ? 9.212 3.953 -1.735 1.00 97.81 92 VAL A C 1
ATOM 638 O O . VAL A 1 92 ? 8.657 3.332 -2.642 1.00 97.81 92 VAL A O 1
ATOM 641 N N . THR A 1 93 ? 10.222 4.793 -1.949 1.00 97.19 93 THR A N 1
ATOM 642 C CA . THR A 1 93 ? 10.799 5.025 -3.274 1.00 97.19 93 THR A CA 1
ATOM 643 C C . THR A 1 93 ? 12.082 4.223 -3.432 1.00 97.19 93 THR A C 1
ATOM 645 O O . THR A 1 93 ? 13.040 4.411 -2.687 1.00 97.19 93 THR A O 1
ATOM 648 N N . SER A 1 94 ? 12.102 3.348 -4.433 1.00 97.06 94 SER A N 1
ATOM 649 C CA . SER A 1 94 ? 13.286 2.612 -4.865 1.00 97.06 94 SER A CA 1
ATOM 650 C C . SER A 1 94 ? 13.888 3.270 -6.099 1.00 97.06 94 SER A C 1
ATOM 652 O O . SER A 1 94 ? 13.165 3.607 -7.038 1.00 97.06 94 SER A O 1
ATOM 654 N N . THR A 1 95 ? 15.213 3.390 -6.124 1.00 97.44 95 THR A N 1
ATOM 655 C CA . THR A 1 95 ? 15.957 4.010 -7.225 1.00 97.44 95 THR A CA 1
ATOM 656 C C . THR A 1 95 ? 16.923 3.004 -7.832 1.00 97.44 95 THR A C 1
ATOM 658 O O . THR A 1 95 ? 17.668 2.341 -7.113 1.00 97.44 95 THR A O 1
ATOM 661 N N . VAL A 1 96 ? 16.920 2.903 -9.158 1.00 97.06 96 VAL A N 1
ATOM 662 C CA . VAL A 1 96 ? 17.806 2.035 -9.936 1.00 97.06 96 VAL A CA 1
ATOM 663 C C . VAL A 1 96 ? 18.581 2.901 -10.933 1.00 97.06 96 VAL A C 1
ATOM 665 O O . VAL A 1 96 ? 17.964 3.693 -11.653 1.00 97.06 96 VAL A O 1
ATOM 668 N N . PRO A 1 97 ? 19.921 2.791 -10.988 1.00 96.88 97 PRO A N 1
ATOM 669 C CA . PRO A 1 97 ? 20.722 3.552 -11.939 1.00 96.88 97 PRO A CA 1
ATOM 670 C C . PRO A 1 97 ? 20.424 3.128 -13.382 1.00 96.88 97 PRO A C 1
ATOM 672 O O . PRO A 1 97 ? 19.919 2.035 -13.644 1.00 96.88 97 PRO A O 1
ATOM 675 N N . TYR A 1 98 ? 20.770 3.983 -14.340 1.00 97.62 98 TYR A N 1
ATOM 676 C CA . TYR A 1 98 ? 20.614 3.648 -15.751 1.00 97.62 98 TYR A CA 1
ATOM 677 C C . TYR A 1 98 ? 21.551 2.522 -16.179 1.00 97.62 98 TYR A C 1
ATOM 679 O O . TYR A 1 98 ? 22.751 2.554 -15.910 1.00 97.62 98 TYR A O 1
ATOM 687 N N . GLY A 1 99 ? 20.990 1.560 -16.907 1.00 96.06 99 GLY A N 1
ATOM 688 C CA . GLY A 1 99 ? 21.756 0.617 -17.710 1.00 96.06 99 GLY A CA 1
ATOM 689 C C . GLY A 1 99 ? 21.923 1.131 -19.137 1.00 96.06 99 GLY A C 1
ATOM 690 O O . GLY A 1 99 ? 21.076 1.876 -19.638 1.00 96.06 99 GLY A O 1
ATOM 691 N N . TYR A 1 100 ? 22.992 0.692 -19.792 1.00 97.38 100 TYR A N 1
ATOM 692 C CA . TYR A 1 100 ? 23.264 0.981 -21.196 1.00 97.38 100 TYR A CA 1
ATOM 693 C C . TYR A 1 100 ? 23.624 -0.307 -21.929 1.00 97.38 100 TYR A C 1
ATOM 695 O O . TYR A 1 100 ? 24.197 -1.223 -21.334 1.00 97.38 100 TYR A O 1
ATOM 703 N N . HIS A 1 101 ? 23.307 -0.366 -23.218 1.00 96.44 101 HIS A N 1
ATOM 704 C CA . HIS A 1 101 ? 23.764 -1.422 -24.114 1.00 96.44 101 HIS A CA 1
ATOM 705 C C . HIS A 1 101 ? 24.372 -0.815 -25.377 1.00 96.44 101 HIS A C 1
ATOM 707 O O . HIS A 1 101 ? 24.044 0.305 -25.768 1.00 96.44 101 HIS A O 1
ATOM 713 N N . GLN A 1 102 ? 25.274 -1.563 -26.011 1.00 97.81 102 GLN A N 1
ATOM 714 C CA . GLN A 1 102 ? 25.831 -1.171 -27.298 1.00 97.81 102 GLN A CA 1
ATOM 715 C C . GLN A 1 102 ? 24.834 -1.530 -28.397 1.00 97.81 102 GLN A C 1
ATOM 717 O O . GLN A 1 102 ? 24.444 -2.689 -28.532 1.00 97.81 102 GLN A O 1
ATOM 722 N N . GLN A 1 103 ? 24.460 -0.541 -29.199 1.00 97.00 103 GLN A N 1
ATOM 723 C CA . GLN A 1 103 ? 23.649 -0.726 -30.393 1.00 97.00 103 GLN A CA 1
ATOM 724 C C . GLN A 1 103 ? 24.452 -0.257 -31.604 1.00 97.00 103 GLN A C 1
ATOM 726 O O . GLN A 1 103 ? 25.032 0.830 -31.592 1.00 97.00 103 GLN A O 1
ATOM 731 N N . PHE A 1 104 ? 24.503 -1.077 -32.651 1.00 94.69 104 PHE A N 1
ATOM 732 C CA . PHE A 1 104 ? 25.072 -0.644 -33.921 1.00 94.69 104 PHE A CA 1
ATOM 733 C C . PHE A 1 104 ? 24.096 0.309 -34.614 1.00 94.69 104 PHE A C 1
ATOM 735 O O . PHE A 1 104 ? 22.937 -0.044 -34.843 1.00 94.69 104 PHE A O 1
ATOM 742 N N . ILE A 1 105 ? 24.568 1.509 -34.942 1.00 93.69 105 ILE A N 1
ATOM 743 C CA . ILE A 1 105 ? 23.822 2.507 -35.701 1.00 93.69 105 ILE A CA 1
ATOM 744 C C . ILE A 1 105 ? 24.395 2.532 -37.111 1.00 93.69 105 ILE A C 1
ATOM 746 O O . ILE A 1 105 ? 25.519 2.988 -37.326 1.00 93.69 105 ILE A O 1
ATOM 750 N N . GLN A 1 106 ? 23.614 2.029 -38.065 1.00 94.06 106 GLN A N 1
ATOM 751 C CA . GLN A 1 106 ? 23.987 2.047 -39.471 1.00 94.06 106 GLN A CA 1
ATOM 752 C C . GLN A 1 106 ? 23.798 3.458 -40.038 1.00 94.06 106 GLN A C 1
ATOM 754 O O . GLN A 1 106 ? 22.702 4.015 -39.987 1.00 94.06 106 GLN A O 1
ATOM 759 N N . THR A 1 107 ? 24.865 4.030 -40.585 1.00 94.06 107 THR A N 1
ATOM 760 C CA . THR A 1 107 ? 24.863 5.354 -41.227 1.00 94.06 107 THR A CA 1
ATOM 761 C C . THR A 1 107 ? 24.895 5.262 -42.747 1.00 94.06 107 THR A C 1
ATOM 763 O O . THR A 1 107 ? 24.606 6.241 -43.432 1.00 94.06 107 THR A O 1
ATOM 766 N N . GLY A 1 108 ? 25.218 4.087 -43.282 1.00 90.31 108 GLY A N 1
ATOM 767 C CA . GLY A 1 108 ? 25.247 3.829 -44.708 1.00 90.31 108 GLY A CA 1
ATOM 768 C C . GLY A 1 108 ? 25.611 2.385 -45.012 1.00 90.31 108 GLY A C 1
ATOM 769 O O . GLY A 1 108 ? 25.567 1.496 -44.157 1.00 90.31 108 GLY A O 1
ATOM 770 N N . SER A 1 109 ? 25.958 2.143 -46.261 1.00 87.25 109 SER A N 1
ATOM 771 C CA . SER A 1 109 ? 26.545 0.883 -46.689 1.00 87.25 109 SER A CA 1
ATOM 772 C C . SER A 1 109 ? 27.380 1.130 -47.927 1.00 87.25 109 SER A C 1
ATOM 774 O O . SER A 1 109 ? 26.929 1.850 -48.824 1.00 87.25 109 SER A O 1
ATOM 776 N N . HIS A 1 110 ? 28.526 0.475 -48.013 1.00 78.19 110 HIS A N 1
ATOM 777 C CA . HIS A 1 110 ? 29.329 0.431 -49.223 1.00 78.19 110 HIS A CA 1
ATOM 778 C C . HIS A 1 110 ? 29.434 -0.999 -49.749 1.00 78.19 110 HIS A C 1
ATOM 780 O O . HIS A 1 110 ? 29.110 -1.981 -49.073 1.00 78.19 110 HIS A O 1
ATOM 786 N N . VAL A 1 111 ? 29.843 -1.091 -51.011 1.00 78.81 111 VAL A N 1
ATOM 787 C CA . VAL A 1 111 ? 30.096 -2.358 -51.685 1.00 78.81 111 VAL A CA 1
ATOM 788 C C . VAL A 1 111 ? 31.598 -2.506 -51.834 1.00 78.81 111 VAL A C 1
ATOM 790 O O . VAL A 1 111 ? 32.213 -1.779 -52.613 1.00 78.81 111 VAL A O 1
ATOM 793 N N . ASP A 1 112 ? 32.160 -3.466 -51.110 1.00 70.19 112 ASP A N 1
ATOM 794 C CA . ASP A 1 112 ? 33.538 -3.884 -51.310 1.00 70.19 112 ASP A CA 1
ATOM 795 C C . ASP A 1 112 ? 33.573 -4.973 -52.377 1.00 70.19 112 ASP A C 1
ATOM 797 O O . ASP A 1 112 ? 32.992 -6.053 -52.224 1.00 70.19 112 ASP A O 1
ATOM 801 N N . TYR A 1 113 ? 34.266 -4.676 -53.473 1.00 65.25 113 TYR A N 1
ATOM 802 C CA . TYR A 1 113 ? 34.564 -5.638 -54.524 1.00 65.25 113 TYR A CA 1
ATOM 803 C C . TYR A 1 113 ? 35.913 -6.278 -54.211 1.00 65.25 113 TYR A C 1
ATOM 805 O O . TYR A 1 113 ? 36.940 -5.598 -54.237 1.00 65.25 113 TYR A O 1
ATOM 813 N N . SER A 1 114 ? 35.932 -7.579 -53.916 1.00 61.19 114 SER A N 1
ATOM 814 C CA . SER A 1 114 ? 37.185 -8.305 -53.705 1.00 61.19 114 SER A CA 1
ATOM 815 C C . SER A 1 114 ? 37.288 -9.525 -54.614 1.00 61.19 114 SER A C 1
ATOM 817 O O . SER A 1 114 ? 36.339 -10.283 -54.818 1.00 61.19 114 SER A O 1
ATOM 819 N N . SER A 1 115 ? 38.479 -9.743 -55.170 1.00 54.88 115 SER A N 1
ATOM 820 C CA . SER A 1 115 ? 38.843 -11.025 -55.768 1.00 54.88 115 SER A CA 1
ATOM 821 C C . SER A 1 115 ? 39.136 -11.998 -54.625 1.00 54.88 115 SER A C 1
ATOM 823 O O . SER A 1 115 ? 40.261 -12.048 -54.131 1.00 54.88 115 SER A O 1
ATOM 825 N N . SER A 1 116 ? 38.113 -12.683 -54.113 1.00 50.84 116 SER A N 1
ATOM 826 C CA . SER A 1 116 ? 38.252 -13.536 -52.924 1.00 50.84 116 SER A CA 1
ATOM 827 C C . SER A 1 116 ? 39.309 -14.635 -53.109 1.00 50.84 116 SER A C 1
ATOM 829 O O . SER A 1 116 ? 39.255 -15.350 -54.113 1.00 50.84 116 SER A O 1
ATOM 831 N N . PRO A 1 117 ? 40.207 -14.850 -52.124 1.00 47.06 117 PRO A N 1
ATOM 832 C CA . PRO A 1 117 ? 40.917 -16.113 -51.997 1.00 47.06 117 PRO A CA 1
ATOM 833 C C . PRO A 1 117 ? 40.239 -17.108 -51.048 1.00 47.06 117 PRO A C 1
ATOM 835 O O . PRO A 1 117 ? 40.525 -18.282 -51.205 1.00 47.06 117 PRO A O 1
ATOM 838 N N . ASN A 1 118 ? 39.391 -16.719 -50.077 1.00 49.06 118 ASN A N 1
ATOM 839 C CA . ASN A 1 118 ? 38.786 -17.665 -49.115 1.00 49.06 118 ASN A CA 1
ATOM 840 C C . ASN A 1 118 ? 37.640 -17.066 -48.253 1.00 49.06 118 ASN A C 1
ATOM 842 O O . ASN A 1 118 ? 37.878 -16.179 -47.438 1.00 49.06 118 ASN A O 1
ATOM 846 N N . GLY A 1 119 ? 36.434 -17.653 -48.321 1.00 47.00 119 GLY A N 1
ATOM 847 C CA . GLY A 1 119 ? 35.670 -18.032 -47.112 1.00 47.00 119 GLY A CA 1
ATOM 848 C C . GLY A 1 119 ? 34.501 -17.179 -46.580 1.00 47.00 119 GLY A C 1
ATOM 849 O O . GLY A 1 119 ? 33.902 -17.594 -45.592 1.00 47.00 119 GLY A O 1
ATOM 850 N N . GLY A 1 120 ? 34.136 -16.037 -47.170 1.00 48.44 120 GLY A N 1
ATOM 851 C CA . GLY A 1 120 ? 32.952 -15.262 -46.740 1.00 48.44 120 GLY A CA 1
ATOM 852 C C . GLY A 1 120 ? 31.632 -15.722 -47.385 1.00 48.44 120 GLY A C 1
ATOM 853 O O . GLY A 1 120 ? 31.632 -16.214 -48.511 1.00 48.44 120 GLY A O 1
ATOM 854 N N . THR A 1 121 ? 30.486 -15.541 -46.714 1.00 48.00 121 THR A N 1
ATOM 855 C CA . THR A 1 121 ? 29.152 -15.644 -47.346 1.00 48.00 121 THR A CA 1
ATOM 856 C C . THR A 1 121 ? 28.937 -14.449 -48.271 1.00 48.00 121 THR A C 1
ATOM 858 O O . THR A 1 121 ? 28.510 -13.381 -47.838 1.00 48.00 121 THR A O 1
ATOM 861 N N . TYR A 1 122 ? 29.268 -14.623 -49.547 1.00 49.44 122 TYR A N 1
ATOM 862 C CA . TYR A 1 122 ? 29.023 -13.632 -50.587 1.00 49.44 122 TYR A CA 1
ATOM 863 C C . TYR A 1 122 ? 27.652 -13.860 -51.224 1.00 49.44 122 TYR A C 1
ATOM 865 O O . TYR A 1 122 ? 27.310 -14.980 -51.608 1.00 49.44 122 TYR A O 1
ATOM 873 N N . TYR A 1 123 ? 26.870 -12.791 -51.365 1.00 46.50 123 TYR A N 1
ATOM 874 C CA . TYR A 1 123 ? 25.620 -12.831 -52.112 1.00 46.50 123 TYR A CA 1
ATOM 875 C C . TYR A 1 123 ? 25.943 -12.644 -53.594 1.00 46.50 123 TYR A C 1
ATOM 877 O O . TYR A 1 123 ? 26.234 -11.536 -54.034 1.00 46.50 123 TYR A O 1
ATOM 885 N N . ALA A 1 124 ? 25.883 -13.723 -54.375 1.00 47.47 124 ALA A N 1
ATOM 886 C CA . ALA A 1 124 ? 25.838 -13.620 -55.827 1.00 47.47 124 ALA A CA 1
ATOM 887 C C . ALA A 1 124 ? 24.458 -13.075 -56.220 1.00 47.47 124 ALA A C 1
ATOM 889 O O . ALA A 1 124 ? 23.554 -13.852 -56.526 1.00 47.47 124 ALA A O 1
ATOM 890 N N . LYS A 1 125 ? 24.246 -11.754 -56.153 1.00 43.72 125 LYS A N 1
ATOM 891 C CA . LYS A 1 125 ? 23.081 -11.179 -56.828 1.00 43.72 125 LYS A CA 1
ATOM 892 C C . LYS A 1 125 ? 23.456 -11.027 -58.294 1.00 43.72 125 LYS A C 1
ATOM 894 O O . LYS A 1 125 ? 24.349 -10.263 -58.645 1.00 43.72 125 LYS A O 1
ATOM 899 N N . ASP A 1 126 ? 22.769 -11.823 -59.094 1.00 42.00 126 ASP A N 1
ATOM 900 C CA . ASP A 1 126 ? 22.809 -11.842 -60.542 1.00 42.00 126 ASP A CA 1
ATOM 901 C C . ASP A 1 126 ? 24.203 -12.174 -61.087 1.00 42.00 126 ASP A C 1
ATOM 903 O O . ASP A 1 126 ? 25.075 -11.322 -61.248 1.00 42.00 126 ASP A O 1
ATOM 907 N N . ALA A 1 127 ? 24.379 -13.441 -61.470 1.00 43.75 127 ALA A N 1
ATOM 908 C CA . ALA A 1 127 ? 25.240 -13.808 -62.586 1.00 43.75 127 ALA A CA 1
ATOM 909 C C . ALA A 1 127 ? 24.737 -13.069 -63.845 1.00 43.75 127 ALA A C 1
ATOM 911 O O . ALA A 1 127 ? 24.124 -13.655 -64.735 1.00 43.75 127 ALA A O 1
ATOM 912 N N . TRP A 1 128 ? 24.902 -11.747 -63.877 1.00 39.47 128 TRP A N 1
ATOM 913 C CA . TRP A 1 128 ? 24.497 -10.892 -64.972 1.00 39.47 128 TRP A CA 1
ATOM 914 C C . TRP A 1 128 ? 25.544 -11.065 -66.062 1.00 39.47 128 TRP A C 1
ATOM 916 O O . TRP A 1 128 ? 26.538 -10.351 -66.116 1.00 39.47 128 TRP A O 1
ATOM 926 N N . ASN A 1 129 ? 25.315 -12.085 -66.888 1.00 41.97 129 ASN A N 1
ATOM 927 C CA . ASN A 1 129 ? 26.011 -12.377 -68.135 1.00 41.97 129 ASN A CA 1
ATOM 928 C C . ASN A 1 129 ? 27.541 -12.333 -68.046 1.00 41.97 129 ASN A C 1
ATOM 930 O O . ASN A 1 129 ? 28.188 -11.392 -68.505 1.00 41.97 129 ASN A O 1
ATOM 934 N N . ALA A 1 130 ? 28.122 -13.438 -67.583 1.00 40.25 130 ALA A N 1
ATOM 935 C CA . ALA A 1 130 ? 29.484 -13.807 -67.945 1.00 40.25 130 ALA A CA 1
ATOM 936 C C . ALA A 1 130 ? 29.555 -14.115 -69.459 1.00 40.25 130 ALA A C 1
ATOM 938 O O . ALA A 1 130 ? 29.594 -15.274 -69.854 1.00 40.25 130 ALA A O 1
ATOM 939 N N . ASN A 1 131 ? 29.520 -13.082 -70.307 1.00 41.78 131 ASN A N 1
ATOM 940 C CA . ASN A 1 131 ? 29.820 -13.196 -71.741 1.00 41.78 131 ASN A CA 1
ATOM 941 C C . ASN A 1 131 ? 31.150 -12.536 -72.130 1.00 41.78 131 ASN A C 1
ATOM 943 O O . ASN A 1 131 ? 31.655 -12.831 -73.203 1.00 41.78 131 ASN A O 1
ATOM 947 N N . ASP A 1 132 ? 31.777 -11.757 -71.245 1.00 42.72 132 ASP A N 1
ATOM 948 C CA . ASP A 1 132 ? 33.061 -11.102 -71.522 1.00 42.72 132 ASP A CA 1
ATOM 949 C C . ASP A 1 132 ? 34.067 -11.384 -70.403 1.00 42.72 132 ASP A C 1
ATOM 951 O O . ASP A 1 132 ? 34.319 -10.522 -69.567 1.00 42.72 132 ASP A O 1
ATOM 955 N N . GLY A 1 133 ? 34.598 -12.615 -70.359 1.00 43.09 133 GLY A N 1
ATOM 956 C CA . GLY A 1 133 ? 35.923 -12.981 -69.813 1.00 43.09 133 GLY A CA 1
ATOM 957 C C . GLY A 1 133 ? 36.342 -12.503 -68.411 1.00 43.09 133 GLY A C 1
ATOM 958 O O . GLY A 1 133 ? 37.495 -12.692 -68.031 1.00 43.09 133 GLY A O 1
ATOM 959 N N . SER A 1 134 ? 35.456 -11.885 -67.639 1.00 43.31 134 SER A N 1
ATOM 960 C CA . SER A 1 134 ? 35.750 -11.246 -66.364 1.00 43.31 134 SER A CA 1
ATOM 961 C C . SER A 1 134 ? 35.274 -12.164 -65.252 1.00 43.31 134 SER A C 1
ATOM 963 O O . SER A 1 134 ? 34.116 -12.578 -65.202 1.00 43.31 134 SER A O 1
ATOM 965 N N . ALA A 1 135 ? 36.220 -12.555 -64.399 1.00 47.81 135 ALA A N 1
ATOM 966 C CA . ALA A 1 135 ? 35.974 -13.388 -63.235 1.00 47.81 135 ALA A CA 1
ATOM 967 C C . ALA A 1 135 ? 34.763 -12.852 -62.461 1.00 47.81 135 ALA A C 1
ATOM 969 O O . ALA A 1 135 ? 34.694 -11.650 -62.205 1.00 47.81 135 ALA A O 1
ATOM 970 N N . ALA A 1 136 ? 33.824 -13.735 -62.108 1.00 52.75 136 ALA A N 1
ATOM 971 C CA . ALA A 1 136 ? 32.683 -13.400 -61.268 1.00 52.75 136 ALA A CA 1
ATOM 972 C C . ALA A 1 136 ? 33.193 -12.711 -59.993 1.00 52.75 136 ALA A C 1
ATOM 974 O O . ALA A 1 136 ? 33.754 -13.354 -59.104 1.00 52.75 136 ALA A O 1
ATOM 975 N N . GLY A 1 137 ? 33.085 -11.383 -59.957 1.00 54.69 137 GLY A N 1
ATOM 976 C CA . GLY A 1 137 ? 33.538 -10.576 -58.840 1.00 54.69 137 GLY A CA 1
ATOM 977 C C . GLY A 1 137 ? 32.608 -10.823 -57.667 1.00 54.69 137 GLY A C 1
ATOM 978 O O . GLY A 1 137 ? 31.410 -10.562 -57.755 1.00 54.69 137 GLY A O 1
ATOM 979 N N . TYR A 1 138 ? 33.152 -11.340 -56.574 1.00 57.72 138 TYR A N 1
ATOM 980 C CA . TYR A 1 138 ? 32.415 -11.402 -55.327 1.00 57.72 138 TYR A CA 1
ATOM 981 C C . TYR A 1 138 ? 32.360 -9.996 -54.734 1.00 57.72 138 TYR A C 1
ATOM 983 O O . TYR A 1 138 ? 33.381 -9.312 -54.630 1.00 57.72 138 TYR A O 1
ATOM 991 N N . TYR A 1 139 ? 31.168 -9.562 -54.344 1.00 59.47 139 TYR A N 1
ATOM 992 C CA . TYR A 1 139 ? 31.006 -8.319 -53.610 1.00 59.47 139 TYR A CA 1
ATOM 993 C C . TYR A 1 139 ? 30.327 -8.594 -52.271 1.00 59.47 139 TYR A C 1
ATOM 995 O O . TYR A 1 139 ? 29.457 -9.462 -52.152 1.00 59.47 139 TYR A O 1
ATOM 1003 N N . ALA A 1 140 ? 30.757 -7.870 -51.245 1.00 66.25 140 ALA A N 1
ATOM 1004 C CA . ALA A 1 140 ? 30.092 -7.842 -49.953 1.00 66.25 140 ALA A CA 1
ATOM 1005 C C . ALA A 1 140 ? 29.462 -6.462 -49.777 1.00 66.25 140 ALA A C 1
ATOM 1007 O O . ALA A 1 140 ? 30.117 -5.442 -49.985 1.00 66.25 140 ALA A O 1
ATOM 1008 N N . VAL A 1 141 ? 28.181 -6.429 -49.407 1.00 76.06 141 VAL A N 1
ATOM 1009 C CA . VAL A 1 141 ? 27.566 -5.196 -48.910 1.00 76.06 141 VAL A CA 1
ATOM 1010 C C . VAL A 1 141 ? 27.918 -5.106 -47.435 1.00 76.06 141 VAL A C 1
ATOM 1012 O O . VAL A 1 141 ? 27.466 -5.934 -46.643 1.00 76.06 141 VAL A O 1
ATOM 1015 N N . ILE A 1 142 ? 28.748 -4.132 -47.081 1.00 81.38 142 ILE A N 1
ATOM 1016 C CA . ILE A 1 142 ? 29.179 -3.898 -45.706 1.00 81.38 142 ILE A CA 1
ATOM 1017 C C . ILE A 1 142 ? 28.368 -2.727 -45.163 1.00 81.38 142 ILE A C 1
ATOM 1019 O O . ILE A 1 142 ? 28.249 -1.681 -45.801 1.00 81.38 142 ILE A O 1
ATOM 1023 N N . ALA A 1 143 ? 27.763 -2.921 -43.992 1.00 85.12 143 ALA A N 1
ATOM 1024 C CA . ALA A 1 143 ? 27.077 -1.846 -43.296 1.00 85.12 143 ALA A CA 1
ATOM 1025 C C . ALA A 1 143 ? 28.113 -0.901 -42.678 1.00 85.12 143 ALA A C 1
ATOM 1027 O O . ALA A 1 143 ? 28.901 -1.314 -41.826 1.00 85.12 143 ALA A O 1
ATOM 1028 N N . ASP A 1 144 ? 28.073 0.366 -43.079 1.00 88.88 144 ASP A N 1
ATOM 1029 C CA . ASP A 1 144 ? 28.839 1.422 -42.430 1.00 88.88 144 ASP A CA 1
ATOM 1030 C C . ASP A 1 144 ? 28.083 1.919 -41.213 1.00 88.88 144 ASP A C 1
ATOM 1032 O O . ASP A 1 144 ? 26.863 2.109 -41.241 1.00 88.88 144 ASP A O 1
ATOM 1036 N N . GLY A 1 145 ? 28.810 2.157 -40.134 1.00 92.00 145 GLY A N 1
ATOM 1037 C CA . GLY A 1 145 ? 28.211 2.653 -38.915 1.00 92.00 145 GLY A CA 1
ATOM 1038 C C . GLY A 1 145 ? 29.179 2.649 -37.754 1.00 92.00 145 GLY A C 1
ATOM 1039 O O . GLY A 1 145 ? 30.380 2.424 -37.899 1.00 92.00 145 GLY A O 1
ATOM 1040 N N . TYR A 1 146 ? 28.629 2.900 -36.578 1.00 94.19 146 TYR A N 1
ATOM 1041 C CA . TYR A 1 146 ? 29.369 2.892 -35.328 1.00 94.19 146 TYR A CA 1
ATOM 1042 C C . TYR A 1 146 ? 28.513 2.281 -34.224 1.00 94.19 146 TYR A C 1
ATOM 1044 O O . TYR A 1 146 ? 27.283 2.252 -34.298 1.00 94.19 146 TYR A O 1
ATOM 1052 N N . TYR A 1 147 ? 29.168 1.788 -33.177 1.00 95.38 147 TYR A N 1
ATOM 1053 C CA . TYR A 1 147 ? 28.470 1.374 -31.967 1.00 95.38 147 TYR A CA 1
ATOM 1054 C C . TYR A 1 147 ? 28.222 2.589 -31.081 1.00 95.38 147 TYR A C 1
ATOM 1056 O O . TYR A 1 147 ? 29.162 3.275 -30.677 1.00 95.38 147 TYR A O 1
ATOM 1064 N N . ALA A 1 148 ? 26.954 2.837 -30.772 1.00 96.69 148 ALA A N 1
ATOM 1065 C CA . ALA A 1 148 ? 26.535 3.833 -29.802 1.00 96.69 148 ALA A CA 1
ATOM 1066 C C . ALA A 1 148 ? 26.145 3.151 -28.487 1.00 96.69 148 ALA A C 1
ATOM 1068 O O . ALA A 1 148 ? 25.571 2.060 -28.492 1.00 96.69 148 ALA A O 1
ATOM 1069 N N . SER A 1 149 ? 26.414 3.827 -27.371 1.00 97.25 149 SER A N 1
ATOM 1070 C CA . SER A 1 149 ? 25.875 3.439 -26.069 1.00 97.25 149 SER A CA 1
ATOM 1071 C C . SER A 1 149 ? 24.464 4.001 -25.943 1.00 97.25 149 SER A C 1
ATOM 1073 O O . SER A 1 149 ? 24.273 5.219 -25.917 1.00 97.25 149 SER A O 1
ATOM 1075 N N . VAL A 1 150 ? 23.471 3.119 -25.916 1.00 96.44 150 VAL A N 1
ATOM 1076 C CA . VAL A 1 150 ? 22.053 3.479 -25.873 1.00 96.44 150 VAL A CA 1
ATOM 1077 C C . VAL A 1 150 ? 21.507 3.193 -24.483 1.00 96.44 150 VAL A C 1
ATOM 1079 O O . VAL A 1 150 ? 21.726 2.120 -23.915 1.00 96.44 150 VAL A O 1
ATOM 1082 N N . LYS A 1 151 ? 20.805 4.180 -23.917 1.00 96.62 151 LYS A N 1
ATOM 1083 C CA . LYS A 1 151 ? 20.145 4.066 -22.613 1.00 96.62 151 LYS A CA 1
ATOM 1084 C C . LYS A 1 151 ? 19.065 2.986 -22.687 1.00 96.62 151 LYS A C 1
ATOM 1086 O O . LYS A 1 151 ? 18.247 2.994 -23.606 1.00 96.62 151 LYS A O 1
ATOM 1091 N N . ASN A 1 152 ? 19.053 2.073 -21.720 1.00 96.88 152 ASN A N 1
ATOM 1092 C CA . ASN A 1 152 ? 18.030 1.031 -21.645 1.00 96.88 152 ASN A CA 1
ATOM 1093 C C . ASN A 1 152 ? 16.638 1.637 -21.389 1.00 96.88 152 ASN A C 1
ATOM 1095 O O . ASN A 1 152 ? 16.498 2.802 -21.029 1.00 96.88 152 ASN A O 1
ATOM 1099 N N . GLY A 1 153 ? 15.579 0.852 -21.576 1.00 95.19 153 GLY A N 1
ATOM 1100 C CA . GLY A 1 153 ? 14.256 1.232 -21.075 1.00 95.19 153 GLY A CA 1
ATOM 1101 C C . GLY A 1 153 ? 14.186 1.134 -19.542 1.00 95.19 153 GLY A C 1
ATOM 1102 O O . GLY A 1 153 ? 14.993 0.414 -18.942 1.00 95.19 153 GLY A O 1
ATOM 1103 N N . PRO A 1 154 ? 13.229 1.822 -18.891 1.00 96.62 154 PRO A N 1
ATOM 1104 C CA . PRO A 1 154 ? 12.962 1.607 -17.472 1.00 96.62 154 PRO A CA 1
ATOM 1105 C C . PRO A 1 154 ? 12.545 0.148 -17.207 1.00 96.62 154 PRO A C 1
ATOM 1107 O O . PRO A 1 154 ? 11.808 -0.430 -18.012 1.00 96.62 154 PRO A O 1
ATOM 1110 N N . PRO A 1 155 ? 12.956 -0.456 -16.075 1.00 95.75 155 PRO A N 1
ATOM 1111 C CA . PRO A 1 155 ? 12.391 -1.722 -15.620 1.00 95.75 155 PRO A CA 1
ATOM 1112 C C . PRO A 1 155 ? 10.872 -1.627 -15.412 1.00 95.75 155 PRO A C 1
ATOM 1114 O O . PRO A 1 155 ? 10.318 -0.544 -15.218 1.00 95.75 155 PRO A O 1
ATOM 1117 N N . ALA A 1 156 ? 10.183 -2.769 -15.404 1.00 95.62 156 ALA A N 1
ATOM 1118 C CA . ALA A 1 156 ? 8.734 -2.801 -15.221 1.00 95.62 156 ALA A CA 1
ATOM 1119 C C . ALA A 1 156 ? 8.304 -2.103 -13.915 1.00 95.62 156 ALA A C 1
ATOM 1121 O O . ALA A 1 156 ? 8.805 -2.409 -12.833 1.00 95.62 156 ALA A O 1
ATOM 1122 N N . GLY A 1 157 ? 7.361 -1.164 -14.026 1.00 94.81 157 GLY A N 1
ATOM 1123 C CA . GLY A 1 157 ? 6.854 -0.379 -12.896 1.00 94.81 157 GLY A CA 1
ATOM 1124 C C . GLY A 1 157 ? 7.758 0.774 -12.447 1.00 94.81 157 GLY A C 1
ATOM 1125 O O . GLY A 1 157 ? 7.409 1.451 -11.485 1.00 94.81 157 GLY A O 1
ATOM 1126 N N . TYR A 1 158 ? 8.888 1.013 -13.119 1.00 97.62 158 TYR A N 1
ATOM 1127 C CA . TYR A 1 158 ? 9.732 2.178 -12.875 1.00 97.62 158 TYR A CA 1
ATOM 1128 C C . TYR A 1 158 ? 9.452 3.290 -13.890 1.00 97.62 158 TYR A C 1
ATOM 1130 O O . TYR A 1 158 ? 9.115 3.039 -15.047 1.00 97.62 158 TYR A O 1
ATOM 1138 N N . THR A 1 159 ? 9.655 4.531 -13.463 1.00 97.31 159 THR A N 1
ATOM 1139 C CA . THR A 1 159 ? 9.578 5.732 -14.295 1.00 97.31 159 THR A CA 1
ATOM 1140 C C . THR A 1 159 ? 10.934 6.419 -14.361 1.00 97.31 159 THR A C 1
ATOM 1142 O O . THR A 1 159 ? 11.695 6.409 -13.396 1.00 97.31 159 THR A O 1
ATOM 1145 N N . ASP A 1 160 ? 11.237 7.035 -15.497 1.00 96.75 160 ASP A N 1
ATOM 1146 C CA . ASP A 1 160 ? 12.438 7.847 -15.675 1.00 96.75 160 ASP A CA 1
ATOM 1147 C C . ASP A 1 160 ? 12.237 9.230 -15.037 1.00 96.75 160 ASP A C 1
ATOM 1149 O O . ASP A 1 160 ? 11.314 9.951 -15.414 1.00 96.75 160 ASP A O 1
ATOM 1153 N N . ASN A 1 161 ? 13.074 9.596 -14.063 1.00 94.56 161 ASN A N 1
ATOM 1154 C CA . ASN A 1 161 ? 13.013 10.905 -13.404 1.00 94.56 161 ASN A CA 1
ATOM 1155 C C . ASN A 1 161 ? 14.033 11.919 -13.965 1.00 94.56 161 ASN A C 1
ATOM 1157 O O . ASN A 1 161 ? 14.239 12.977 -13.372 1.00 94.56 161 ASN A O 1
ATOM 1161 N N . GLY A 1 162 ? 14.725 11.580 -15.058 1.00 94.25 162 GLY A N 1
ATOM 1162 C CA . GLY A 1 162 ? 15.789 12.390 -15.654 1.00 94.25 162 GLY A CA 1
ATOM 1163 C C . GLY A 1 162 ? 17.188 12.115 -15.090 1.00 94.25 162 GLY A C 1
ATOM 1164 O O . GLY A 1 162 ? 18.175 12.390 -15.766 1.00 94.25 162 GLY A O 1
ATOM 1165 N N . SER A 1 163 ? 17.310 11.455 -13.933 1.00 94.81 163 SER A N 1
ATOM 1166 C CA . SER A 1 163 ? 18.594 11.070 -13.308 1.00 94.81 163 SER A CA 1
ATOM 1167 C C . SER A 1 163 ? 18.765 9.565 -13.036 1.00 94.81 163 SER A C 1
ATOM 1169 O O . SER A 1 163 ? 19.888 9.064 -13.051 1.00 94.81 163 SER A O 1
ATOM 1171 N N . ALA A 1 164 ? 17.669 8.838 -12.825 1.00 96.69 164 ALA A N 1
ATOM 1172 C CA . ALA A 1 164 ? 17.607 7.405 -12.565 1.00 96.69 164 ALA A CA 1
ATOM 1173 C C . ALA A 1 164 ? 16.196 6.867 -12.875 1.00 96.69 164 ALA A C 1
ATOM 1175 O O . ALA A 1 164 ? 15.262 7.628 -13.145 1.00 96.69 164 ALA A O 1
ATOM 1176 N N . TYR A 1 165 ? 16.025 5.548 -12.799 1.00 98.00 165 TYR A N 1
ATOM 1177 C CA . TYR A 1 165 ? 14.697 4.945 -12.764 1.00 98.00 165 TYR A CA 1
ATOM 1178 C C . TYR A 1 165 ? 14.200 4.882 -11.327 1.00 98.00 165 TYR A C 1
ATOM 1180 O O . TYR A 1 165 ? 14.889 4.359 -10.453 1.00 98.00 165 TYR A O 1
ATOM 1188 N N . THR A 1 166 ? 12.988 5.365 -11.076 1.00 98.06 166 THR A N 1
ATOM 1189 C CA . THR A 1 166 ? 12.368 5.347 -9.746 1.00 98.06 166 THR A CA 1
ATOM 1190 C C . THR A 1 166 ? 11.046 4.605 -9.752 1.00 98.06 166 THR A C 1
ATOM 1192 O O . THR A 1 166 ? 10.281 4.709 -10.706 1.00 98.06 166 THR A O 1
ATOM 1195 N N . LYS A 1 167 ? 10.752 3.900 -8.663 1.00 97.88 167 LYS A N 1
ATOM 1196 C CA . LYS A 1 167 ? 9.459 3.264 -8.410 1.00 97.88 167 LYS A CA 1
ATOM 1197 C C . LYS A 1 167 ? 9.006 3.605 -7.002 1.00 97.88 167 LYS A C 1
ATOM 1199 O O . LYS A 1 167 ? 9.803 3.498 -6.072 1.00 97.88 167 LYS A O 1
ATOM 1204 N N . THR A 1 168 ? 7.747 4.001 -6.856 1.00 97.62 168 THR A N 1
ATOM 1205 C CA . THR A 1 168 ? 7.138 4.279 -5.554 1.00 97.62 168 THR A CA 1
ATOM 1206 C C . THR A 1 168 ? 6.081 3.230 -5.268 1.00 97.62 168 THR A C 1
ATOM 1208 O O . THR A 1 168 ? 5.088 3.137 -5.986 1.00 97.62 168 THR A O 1
ATOM 1211 N N . ASP A 1 169 ? 6.296 2.464 -4.206 1.00 97.12 169 ASP A N 1
ATOM 1212 C CA . ASP A 1 169 ? 5.362 1.455 -3.724 1.00 97.12 169 ASP A CA 1
ATOM 1213 C C . ASP A 1 169 ? 4.709 1.923 -2.420 1.00 97.12 169 ASP A C 1
ATOM 1215 O O . ASP A 1 169 ? 5.333 2.610 -1.608 1.00 97.12 169 ASP A O 1
ATOM 1219 N N . GLN A 1 170 ? 3.442 1.554 -2.220 1.00 97.81 170 GLN A N 1
ATOM 1220 C CA . GLN A 1 170 ? 2.757 1.739 -0.942 1.00 97.81 170 GLN A CA 1
ATOM 1221 C C . GLN A 1 170 ? 3.015 0.516 -0.071 1.00 97.81 170 GLN A C 1
ATOM 1223 O O . GLN A 1 170 ? 2.611 -0.596 -0.412 1.00 97.81 170 GLN A O 1
ATOM 1228 N N . VAL A 1 171 ? 3.692 0.726 1.051 1.00 97.38 171 VAL A N 1
ATOM 1229 C CA . VAL A 1 171 ? 4.013 -0.328 2.008 1.00 97.38 171 VAL A CA 1
ATOM 1230 C C . VAL A 1 171 ? 3.084 -0.186 3.200 1.00 97.38 171 VAL A C 1
ATOM 1232 O O . VAL A 1 171 ? 2.934 0.901 3.759 1.00 97.38 171 VAL A O 1
ATOM 1235 N N . LYS A 1 172 ? 2.428 -1.291 3.563 1.00 97.25 172 LYS A N 1
ATOM 1236 C CA . LYS A 1 172 ? 1.569 -1.358 4.746 1.00 97.25 172 LYS A CA 1
ATOM 1237 C C . LYS A 1 172 ? 2.416 -1.103 5.990 1.00 97.25 172 LYS A C 1
ATOM 1239 O O . LYS A 1 172 ? 3.462 -1.731 6.155 1.00 97.25 172 LYS A O 1
ATOM 1244 N N . ASP A 1 173 ? 1.957 -0.202 6.849 1.00 97.25 173 ASP A N 1
ATOM 1245 C CA . ASP A 1 173 ? 2.647 0.093 8.101 1.00 97.25 173 ASP A CA 1
ATOM 1246 C C . ASP A 1 173 ? 2.627 -1.104 9.056 1.00 97.25 173 ASP A C 1
ATOM 1248 O O . ASP A 1 173 ? 1.827 -2.031 8.924 1.00 97.25 173 ASP A O 1
ATOM 1252 N N . VAL A 1 174 ? 3.506 -1.077 10.056 1.00 95.50 174 VAL A N 1
ATOM 1253 C CA . VAL A 1 174 ? 3.426 -2.022 11.173 1.00 95.50 174 VAL A CA 1
ATOM 1254 C C . VAL A 1 174 ? 2.206 -1.706 12.048 1.00 95.50 174 VAL A C 1
ATOM 1256 O O . VAL A 1 174 ? 1.862 -0.530 12.213 1.00 95.50 174 VAL A O 1
ATOM 1259 N N . PRO A 1 175 ? 1.547 -2.723 12.634 1.00 96.00 175 PRO A N 1
ATOM 1260 C CA . PRO A 1 175 ? 0.424 -2.486 13.528 1.00 96.00 175 PRO A CA 1
ATOM 1261 C C . PRO A 1 175 ? 0.856 -1.632 14.732 1.00 96.00 175 PRO A C 1
ATOM 1263 O O . PRO A 1 175 ? 1.941 -1.854 15.284 1.00 96.00 175 PRO A O 1
ATOM 1266 N N . PRO A 1 176 ? 0.014 -0.688 15.193 1.00 96.25 176 PRO A N 1
ATOM 1267 C CA . PRO A 1 176 ? 0.257 0.017 16.445 1.00 96.25 176 PRO A CA 1
ATOM 1268 C C . PRO A 1 176 ? 0.340 -0.949 17.632 1.00 96.25 176 PRO A C 1
ATOM 1270 O O . PRO A 1 176 ? -0.229 -2.041 17.613 1.00 96.25 176 PRO A O 1
ATOM 1273 N N . ALA A 1 177 ? 1.006 -0.527 18.708 1.00 95.88 177 ALA A N 1
ATOM 1274 C CA . ALA A 1 177 ? 1.151 -1.353 19.904 1.00 95.88 177 ALA A CA 1
ATOM 1275 C C . ALA A 1 177 ? -0.212 -1.833 20.441 1.00 95.88 177 ALA A C 1
ATOM 1277 O O . ALA A 1 177 ? -1.135 -1.040 20.633 1.00 95.88 177 ALA A O 1
ATOM 1278 N N . GLY A 1 178 ? -0.323 -3.140 20.691 1.00 95.25 178 GLY A N 1
ATOM 1279 C CA . GLY A 1 178 ? -1.551 -3.784 21.166 1.00 95.25 178 GLY A CA 1
ATOM 1280 C C . GLY A 1 178 ? -2.559 -4.152 20.073 1.00 95.25 178 GLY A C 1
ATOM 1281 O O . GLY A 1 178 ? -3.536 -4.826 20.387 1.00 95.25 178 GLY A O 1
ATOM 1282 N N . TYR A 1 179 ? -2.325 -3.766 18.816 1.00 97.50 179 TYR A N 1
ATOM 1283 C CA . TYR A 1 179 ? -3.143 -4.193 17.684 1.00 97.50 179 TYR A CA 1
ATOM 1284 C C . TYR A 1 179 ? -2.520 -5.394 16.963 1.00 97.50 179 TYR A C 1
ATOM 1286 O O . TYR A 1 179 ? -1.302 -5.554 16.900 1.00 97.50 179 TYR A O 1
ATOM 1294 N N . THR A 1 180 ? -3.380 -6.219 16.380 1.00 96.75 180 THR A N 1
ATOM 1295 C CA . THR A 1 180 ? -3.044 -7.370 15.540 1.00 96.75 180 THR A CA 1
ATOM 1296 C C . THR A 1 180 ? -3.707 -7.240 14.176 1.00 96.75 180 THR A C 1
ATOM 1298 O O . THR A 1 180 ? -4.718 -6.555 14.037 1.00 96.75 180 THR A O 1
ATOM 1301 N N . ASP A 1 181 ? -3.147 -7.897 13.165 1.00 96.88 181 ASP A N 1
ATOM 1302 C CA . ASP A 1 181 ? -3.746 -7.960 11.832 1.00 96.88 181 ASP A CA 1
ATOM 1303 C C . ASP A 1 181 ? -4.879 -8.987 11.786 1.00 96.88 181 ASP A C 1
ATOM 1305 O O . ASP A 1 181 ? -4.638 -10.152 12.100 1.00 96.88 181 ASP A O 1
ATOM 1309 N N . ASP A 1 182 ? -6.080 -8.595 11.358 1.00 94.56 182 ASP A N 1
ATOM 1310 C CA . ASP A 1 182 ? -7.150 -9.553 11.031 1.00 94.56 182 ASP A CA 1
ATOM 1311 C C . ASP A 1 182 ? -7.240 -9.870 9.524 1.00 94.56 182 ASP A C 1
ATOM 1313 O O . ASP A 1 182 ? -8.088 -10.656 9.102 1.00 94.56 182 ASP A O 1
ATOM 1317 N N . GLY A 1 183 ? -6.360 -9.275 8.708 1.00 95.44 183 GLY A N 1
ATOM 1318 C CA . GLY A 1 183 ? -6.357 -9.388 7.247 1.00 95.44 183 GLY A CA 1
ATOM 1319 C C . GLY A 1 183 ? -7.203 -8.333 6.522 1.00 95.44 183 GLY A C 1
ATOM 1320 O O . GLY A 1 183 ? -7.105 -8.215 5.301 1.00 95.44 183 GLY A O 1
ATOM 1321 N N . THR A 1 184 ? -7.985 -7.535 7.253 1.00 95.75 184 THR A N 1
ATOM 1322 C CA . THR A 1 184 ? -8.773 -6.410 6.723 1.00 95.75 184 THR A CA 1
ATOM 1323 C C . THR A 1 184 ? -8.497 -5.066 7.407 1.00 95.75 184 THR A C 1
ATOM 1325 O O . THR A 1 184 ? -8.588 -4.024 6.759 1.00 95.75 184 THR A O 1
ATOM 1328 N N . GLN A 1 185 ? -8.134 -5.072 8.689 1.00 97.06 185 GLN A N 1
ATOM 1329 C CA . GLN A 1 185 ? -7.823 -3.902 9.507 1.00 97.06 185 GLN A CA 1
ATOM 1330 C C . GLN A 1 185 ? -6.930 -4.289 10.700 1.00 97.06 185 GLN A C 1
ATOM 1332 O O . GLN A 1 185 ? -6.634 -5.461 10.947 1.00 97.06 185 GLN A O 1
ATOM 1337 N N . TRP A 1 186 ? -6.476 -3.292 11.454 1.00 98.06 186 TRP A N 1
ATOM 1338 C CA . TRP A 1 186 ? -5.825 -3.520 12.738 1.00 98.06 186 TRP A CA 1
ATOM 1339 C C . TRP A 1 186 ? -6.885 -3.678 13.824 1.00 98.06 186 TRP A C 1
ATOM 1341 O O . TRP A 1 186 ? -7.727 -2.798 13.996 1.00 98.06 186 TRP A O 1
ATOM 1351 N N . VAL A 1 187 ? -6.820 -4.754 14.605 1.00 97.50 187 VAL A N 1
ATOM 1352 C CA . VAL A 1 187 ? -7.766 -5.026 15.696 1.00 97.50 187 VAL A CA 1
ATOM 1353 C C . VAL A 1 187 ? -7.066 -5.158 17.038 1.00 97.50 187 VAL A C 1
ATOM 1355 O O . VAL A 1 187 ? -6.019 -5.783 17.150 1.00 97.50 187 VAL A O 1
ATOM 1358 N N . MET A 1 188 ? -7.664 -4.587 18.076 1.00 97.75 188 MET A N 1
ATOM 1359 C CA . MET A 1 188 ? -7.273 -4.778 19.470 1.00 97.75 188 MET A CA 1
ATOM 1360 C C . MET A 1 188 ? -8.461 -5.358 20.234 1.00 97.75 188 MET A C 1
ATOM 1362 O O . MET A 1 188 ? -9.578 -4.845 20.135 1.00 97.75 188 MET A O 1
ATOM 1366 N N . THR A 1 189 ? -8.230 -6.412 21.014 1.00 97.06 189 THR A N 1
ATOM 1367 C CA . THR A 1 189 ? -9.263 -7.082 21.819 1.00 97.06 189 THR A CA 1
ATOM 1368 C C . THR A 1 189 ? -9.097 -6.782 23.303 1.00 97.06 189 THR A C 1
ATOM 1370 O O . THR A 1 189 ? -7.979 -6.756 23.814 1.00 97.06 189 THR A O 1
ATOM 1373 N N . ALA A 1 190 ? -10.211 -6.638 24.013 1.00 97.06 190 ALA A N 1
ATOM 1374 C CA . ALA A 1 190 ? -10.253 -6.527 25.465 1.00 97.06 190 ALA A CA 1
ATOM 1375 C C . ALA A 1 190 ? -11.385 -7.383 26.051 1.00 97.06 190 ALA A C 1
ATOM 1377 O O . ALA A 1 190 ? -12.401 -7.641 25.402 1.00 97.06 190 ALA A O 1
ATOM 1378 N N . ALA A 1 191 ? -11.221 -7.814 27.301 1.00 97.00 191 ALA A N 1
ATOM 1379 C CA . ALA A 1 191 ? -12.295 -8.460 28.045 1.00 97.00 191 ALA A CA 1
ATOM 1380 C C . ALA A 1 191 ? -13.372 -7.439 28.451 1.00 97.00 191 ALA A C 1
ATOM 1382 O O . ALA A 1 191 ? -13.080 -6.258 28.662 1.00 97.00 191 ALA A O 1
ATOM 1383 N N . LYS A 1 192 ? -14.615 -7.907 28.605 1.00 96.94 192 LYS A N 1
ATOM 1384 C CA . LYS A 1 192 ? -15.682 -7.113 29.226 1.00 96.94 19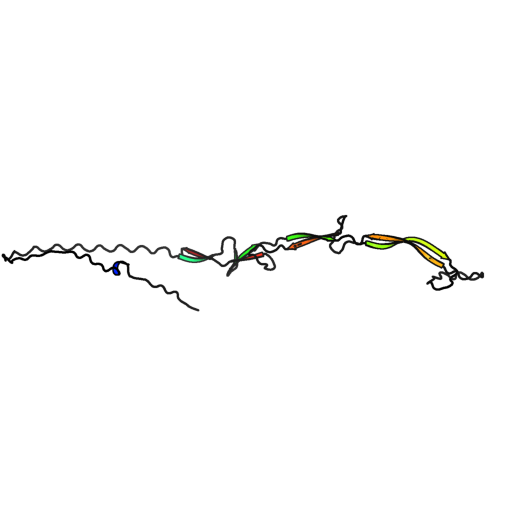2 LYS A CA 1
ATOM 1385 C C . LYS A 1 192 ? -15.367 -6.880 30.704 1.00 96.94 192 LYS A C 1
ATOM 1387 O O . LYS A 1 192 ? -14.837 -7.761 31.379 1.00 96.94 192 LYS A O 1
ATOM 1392 N N . ILE A 1 193 ? -15.731 -5.708 31.207 1.00 96.94 193 ILE A N 1
ATOM 1393 C CA . ILE A 1 193 ? -15.594 -5.332 32.614 1.00 96.94 193 ILE A CA 1
ATOM 1394 C C . ILE A 1 193 ? -16.946 -5.449 33.320 1.00 96.94 193 ILE A C 1
ATOM 1396 O O . ILE A 1 193 ? -17.991 -5.136 32.748 1.00 96.94 193 ILE A O 1
ATOM 1400 N N . ALA A 1 194 ? -16.929 -5.927 34.562 1.00 95.62 194 ALA A N 1
ATOM 1401 C CA . ALA A 1 194 ? -18.127 -6.022 35.385 1.00 95.62 194 ALA A CA 1
ATOM 1402 C C . ALA A 1 194 ? -18.508 -4.638 35.932 1.00 95.62 194 ALA A C 1
ATOM 1404 O O . ALA A 1 194 ? -17.672 -3.942 36.506 1.00 95.62 194 ALA A O 1
ATOM 1405 N N . GLN A 1 195 ? -19.778 -4.263 35.800 1.00 95.19 195 GLN A N 1
ATOM 1406 C CA . GLN A 1 195 ? -20.337 -3.024 36.335 1.00 95.19 195 GLN A CA 1
ATOM 1407 C C . GLN A 1 195 ? -21.593 -3.335 37.156 1.00 95.19 195 GLN A C 1
ATOM 1409 O O . GLN A 1 195 ? -22.453 -4.095 36.719 1.00 95.19 195 GLN A O 1
ATOM 1414 N N . GLN A 1 196 ? -21.703 -2.753 38.352 1.00 94.62 196 GLN A N 1
ATOM 1415 C CA . GLN A 1 196 ? -22.911 -2.861 39.174 1.00 94.62 196 GLN A CA 1
ATOM 1416 C C . GLN A 1 196 ? -23.889 -1.749 38.801 1.00 94.62 196 GLN A C 1
ATO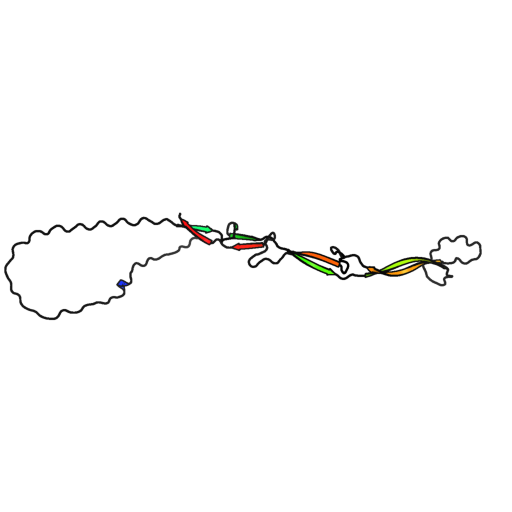M 1418 O O . GLN A 1 196 ? -23.509 -0.578 38.754 1.00 94.62 196 GLN A O 1
ATOM 1423 N N . VAL A 1 197 ? -25.145 -2.112 38.559 1.00 92.31 197 VAL A N 1
ATOM 1424 C CA . VAL A 1 197 ? -26.241 -1.176 38.279 1.00 92.31 197 VAL A CA 1
ATOM 1425 C C . VAL A 1 197 ? -27.468 -1.540 39.117 1.00 92.31 197 VAL A C 1
ATOM 1427 O O . VAL A 1 197 ? -27.623 -2.711 39.474 1.00 92.31 197 VAL A O 1
ATOM 1430 N N . PRO A 1 198 ? -28.358 -0.584 39.425 1.00 93.19 198 PRO A N 1
ATOM 1431 C CA . PRO A 1 198 ? -29.631 -0.894 40.068 1.00 93.19 198 PRO A CA 1
ATOM 1432 C C . PRO A 1 198 ? -30.442 -1.952 39.291 1.00 93.19 198 PRO A C 1
ATOM 1434 O O . PRO A 1 198 ? -30.447 -1.981 38.049 1.00 93.19 198 PRO A O 1
ATOM 1437 N N . ALA A 1 199 ? -31.071 -2.860 40.038 1.00 80.50 199 ALA A N 1
ATOM 1438 C CA . ALA A 1 199 ? -31.900 -3.951 39.523 1.00 80.50 199 ALA A CA 1
ATOM 1439 C C . ALA A 1 199 ? -33.262 -3.471 39.003 1.00 80.50 199 ALA A C 1
ATOM 1441 O O . ALA A 1 199 ? -33.782 -2.463 39.521 1.00 80.50 199 ALA A O 1
#

Secondary structure (DSSP, 8-state):
---PPP-------GGGS--------------------PPPPPPPPPPPPPPPPPPPPPPPPPPEEEEEEPPTT-EEETTEEEEEE---EEEEEEEEPPPEEEEEEEEEEEEEEE---S-----------TTSS----EEEEEEEEEEEEEEPPPPTT-EE-SSSEEEEEEEEPPPPTT-EE-SSSEEEEEPPEEEEEE-

Radius of gyration: 58.7 Å; chains: 1; bounding box: 90×40×189 Å

Foldseek 3Di:
DDDDDDDDDDDDDPPVPDPDDDDDDDDDDDDDDDDDDDDDDDDDDDDDDDDDDDDDDDDDDFDKDKDWAADPQFPDPDQWTKHWDAWDWDKDKDWDAWDWDKDWDFPAKDKDWDPDPDDDPFDPPDPPDPPPPDPSTTIDTGGDTDIDTGIDDADPQWDDPPGTTMHIDIDTDDAPPQWDDPPGTTMHIDGTDMD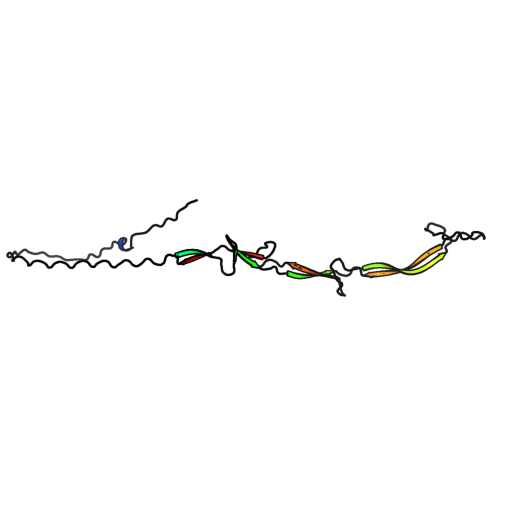MDGD

Sequence (199 aa):
STGRSSSATMQQSLAQFTGVLVDQPAAIMQPVTATPVAAPPPPAADPAPAPPTPAPAPAPGPAMRTIWVCPAGFADAGAQCQKALAYTFHAVTSTVPYGYHQQFIQTGSHVDYSSSPNGGTYYAKDAWNANDGSAAGYYAVIADGYYASVKNGPPAGYTDNGSAYTKTDQVKDVPPAGYTDDGTQWVMTAAKIAQQVPA